Protein 6D2S (pdb70)

Structure (mmCIF, N/CA/C/O backbone):
data_6D2S
#
_entry.id   6D2S
#
_cell.length_a   74.999
_cell.length_b   81.724
_cell.length_c   95.365
_cell.angle_alpha   90.000
_cell.angle_beta   90.000
_cell.angle_gamma   90.000
#
_symmetry.space_group_name_H-M   'I 2 2 2'
#
loop_
_entity.id
_entity.type
_entity.pdbx_description
1 polymer 'HTH-type transcriptional regulator PrpR'
2 non-polymer 'CALCIUM ION'
3 non-polymer 'CHLORIDE ION'
4 non-polymer 'SODIUM ION'
5 non-polymer 1,2-ETHANEDIOL
6 water water
#
loop_
_atom_site.group_PDB
_atom_site.id
_atom_site.type_symbol
_atom_site.label_atom_id
_atom_site.label_alt_id
_atom_site.label_comp_id
_atom_site.label_asym_id
_atom_site.label_entity_id
_atom_site.label_seq_id
_atom_site.pdbx_PDB_ins_code
_atom_site.Cartn_x
_atom_site.Cartn_y
_atom_site.Cartn_z
_atom_site.occupancy
_atom_site.B_iso_or_equiv
_atom_site.auth_seq_id
_atom_site.auth_comp_id
_atom_site.auth_asym_id
_atom_site.auth_atom_id
_atom_site.pdbx_PDB_model_num
ATOM 1 N N . ASN A 1 2 ? -27.416 -3.717 0.634 1.00 44.32 153 ASN A N 1
ATOM 2 C CA . ASN A 1 2 ? -26.596 -4.548 -0.239 1.00 40.16 153 ASN A CA 1
ATOM 3 C C . ASN A 1 2 ? -27.392 -5.034 -1.452 1.00 33.48 153 ASN A C 1
ATOM 4 O O . ASN A 1 2 ? -28.244 -5.920 -1.333 1.00 30.17 153 ASN A O 1
ATOM 9 N N . ALA A 1 3 ? -27.090 -4.460 -2.622 1.00 27.78 154 ALA A N 1
ATOM 10 C CA . ALA A 1 3 ? -27.815 -4.814 -3.839 1.00 27.83 154 ALA A CA 1
ATOM 11 C C . ALA A 1 3 ? -27.647 -6.286 -4.192 1.00 29.86 154 ALA A C 1
ATOM 12 O O . ALA A 1 3 ? -28.578 -6.923 -4.697 1.00 23.75 154 ALA A O 1
ATOM 14 N N . PHE A 1 4 ? -26.456 -6.842 -3.974 1.00 28.76 155 PHE A N 1
ATOM 15 C CA . PHE A 1 4 ? -26.260 -8.231 -4.364 1.00 29.32 155 PHE A CA 1
ATOM 16 C C . PHE A 1 4 ? -27.062 -9.167 -3.473 1.00 26.16 155 PHE A C 1
ATOM 17 O O . PHE A 1 4 ? -27.559 -10.198 -3.947 1.00 24.37 155 PHE A O 1
ATOM 25 N N . GLU A 1 5 ? -27.221 -8.807 -2.201 1.00 22.04 156 GLU A N 1
ATOM 26 C CA . GLU A 1 5 ? -28.066 -9.583 -1.300 1.00 31.42 156 GLU A CA 1
ATOM 27 C C . GLU A 1 5 ? -29.537 -9.514 -1.709 1.00 29.52 156 GLU A C 1
ATOM 28 O O . GLU A 1 5 ? -30.249 -10.524 -1.646 1.00 24.18 156 GLU A O 1
ATOM 34 N N . GLU A 1 6 ? -30.021 -8.331 -2.112 1.00 25.55 157 GLU A N 1
ATOM 35 C CA . GLU A 1 6 ? -31.392 -8.239 -2.610 1.00 22.36 157 GLU A CA 1
ATOM 36 C C . GLU A 1 6 ? -31.590 -9.134 -3.823 1.00 21.84 157 GLU A C 1
ATOM 37 O O . GLU A 1 6 ? -32.632 -9.790 -3.961 1.00 19.55 157 GLU A O 1
ATOM 43 N N . VAL A 1 7 ? -30.604 -9.171 -4.726 1.00 15.78 158 VAL A N 1
ATOM 44 C CA . VAL A 1 7 ? -30.779 -9.975 -5.918 1.00 14.88 158 VAL A CA 1
ATOM 45 C C . VAL A 1 7 ? -30.657 -11.457 -5.586 1.00 16.65 158 VAL A C 1
ATOM 46 O O . VAL A 1 7 ? -31.305 -12.297 -6.223 1.00 15.11 158 VAL A O 1
ATOM 50 N N . ARG A 1 8 ? -29.836 -11.805 -4.596 1.00 16.37 159 ARG A N 1
ATOM 51 C CA . ARG A 1 8 ? -29.784 -13.202 -4.169 1.00 22.75 159 ARG A CA 1
ATOM 52 C C . ARG A 1 8 ? -31.151 -13.675 -3.687 1.00 18.78 159 ARG A C 1
ATOM 53 O O . ARG A 1 8 ? -31.591 -14.774 -4.041 1.00 17.72 159 ARG A O 1
ATOM 61 N N . ASP A 1 9 ? -31.840 -12.852 -2.887 1.00 16.09 160 ASP A N 1
ATOM 62 C CA . ASP A 1 9 ? -33.190 -13.215 -2.461 1.00 20.24 160 ASP A CA 1
ATOM 63 C C . ASP A 1 9 ? -34.138 -13.305 -3.652 1.00 18.48 160 ASP A C 1
ATOM 64 O O . ASP A 1 9 ? -35.009 -14.186 -3.696 1.00 15.87 160 ASP A O 1
ATOM 69 N N . PHE A 1 10 ? -33.991 -12.400 -4.623 1.00 14.90 161 PHE A N 1
ATOM 70 C CA . PHE A 1 10 ? -34.834 -12.431 -5.816 1.00 14.88 161 PHE A CA 1
ATOM 71 C C . PHE A 1 10 ? -34.760 -13.797 -6.500 1.00 16.38 161 PHE A C 1
ATOM 72 O O . PHE A 1 10 ? -35.786 -14.401 -6.847 1.00 13.35 161 PHE A O 1
ATOM 80 N N . PHE A 1 11 ? -33.548 -14.307 -6.700 1.00 15.04 162 PHE A N 1
ATOM 81 C CA . PHE A 1 11 ? -33.438 -15.616 -7.331 1.00 16.88 162 PHE A CA 1
ATOM 82 C C . PHE A 1 11 ? -33.867 -16.731 -6.377 1.00 13.31 162 PHE A C 1
ATOM 83 O O . PHE A 1 11 ? -34.515 -17.693 -6.809 1.00 15.98 162 PHE A O 1
ATOM 91 N N . TYR A 1 12 ? -33.556 -16.603 -5.083 1.00 15.83 163 TYR A N 1
ATOM 92 C CA . TYR A 1 12 ? -33.957 -17.622 -4.110 1.00 17.42 163 TYR A CA 1
ATOM 93 C C . TYR A 1 12 ? -35.469 -17.822 -4.110 1.00 19.65 163 TYR A C 1
ATOM 94 O O . TYR A 1 12 ? -35.968 -18.961 -4.104 1.00 15.60 163 TYR A O 1
ATOM 103 N N . ASP A 1 13 ? -36.212 -16.717 -4.073 1.00 14.96 164 ASP A N 1
ATOM 104 C CA . ASP A 1 13 ? -37.670 -16.768 -4.046 1.00 16.47 164 ASP A CA 1
ATOM 105 C C . ASP A 1 13 ? -38.243 -17.416 -5.286 1.00 16.47 164 ASP A C 1
ATOM 106 O O . ASP A 1 13 ? -39.399 -17.855 -5.267 1.00 19.13 164 ASP A O 1
ATOM 111 N N . ARG A 1 14 ? -37.472 -17.464 -6.370 1.00 13.66 165 ARG A N 1
ATOM 112 C CA . ARG A 1 14 ? -37.929 -18.059 -7.613 1.00 12.53 165 ARG A CA 1
ATOM 113 C C . ARG A 1 14 ? -37.300 -19.430 -7.855 1.00 16.02 165 ARG A C 1
ATOM 114 O O . ARG A 1 14 ? -37.343 -19.930 -8.983 1.00 16.89 165 ARG A O 1
ATOM 122 N N . ASN A 1 15 ? -36.729 -20.047 -6.808 1.00 13.25 166 ASN A N 1
ATOM 123 C CA . ASN A 1 15 ? -36.090 -21.372 -6.904 1.00 13.22 166 ASN A CA 1
ATOM 124 C C . ASN A 1 15 ? -34.935 -21.385 -7.904 1.00 13.67 166 ASN A C 1
ATOM 125 O O . ASN A 1 15 ? -34.638 -22.420 -8.511 1.00 12.80 166 ASN A O 1
ATOM 130 N N A ASN A 1 16 ? -34.287 -20.234 -8.090 0.43 12.71 167 ASN A N 1
ATOM 131 N N B ASN A 1 16 ? -34.285 -20.235 -8.094 0.57 12.67 167 ASN A N 1
ATOM 132 C CA A ASN A 1 16 ? -33.161 -20.089 -9.017 0.43 12.77 167 ASN A CA 1
ATOM 133 C CA B ASN A 1 16 ? -33.150 -20.115 -9.011 0.57 12.71 167 ASN A CA 1
ATOM 134 C C A ASN A 1 16 ? -33.522 -20.520 -10.434 0.43 13.27 167 ASN A C 1
ATOM 135 C C B ASN A 1 16 ? -33.519 -20.529 -10.434 0.57 13.60 167 ASN A C 1
ATOM 136 O O A ASN A 1 16 ? -32.669 -20.998 -11.190 0.43 11.90 167 ASN A O 1
ATOM 137 O O B ASN A 1 16 ? -32.671 -21.010 -11.194 0.57 11.81 167 ASN A O 1
ATOM 146 N N . TYR A 1 17 ? -34.784 -20.348 -10.805 1.00 11.91 168 TYR A N 1
ATOM 147 C CA . TYR A 1 17 ? -35.278 -20.746 -12.119 1.00 11.72 168 TYR A CA 1
ATOM 148 C C . TYR A 1 17 ? -36.279 -19.692 -12.575 1.00 12.35 168 TYR A C 1
ATOM 149 O O . TYR A 1 17 ? -37.250 -19.418 -11.868 1.00 15.38 168 TYR A O 1
ATOM 158 N N . ILE A 1 18 ? -36.036 -19.089 -13.738 1.00 13.84 169 ILE A N 1
ATOM 159 C CA . ILE A 1 18 ? -36.839 -17.976 -14.247 1.00 11.02 169 ILE A CA 1
ATOM 160 C C . ILE A 1 18 ? -37.580 -18.485 -15.477 1.00 11.08 169 ILE A C 1
ATOM 161 O O . ILE A 1 18 ? -37.041 -18.468 -16.588 1.00 10.27 169 ILE A O 1
ATOM 166 N N . HIS A 1 19 ? -38.832 -18.919 -15.292 1.00 12.54 170 HIS A N 1
ATOM 167 C CA . HIS A 1 19 ? -39.498 -19.729 -16.311 1.00 14.96 170 HIS A CA 1
ATOM 168 C C . HIS A 1 19 ? -39.633 -18.994 -17.639 1.00 14.76 170 HIS A C 1
ATOM 169 O O . HIS A 1 19 ? -39.331 -19.550 -18.703 1.00 14.63 170 HIS A O 1
ATOM 176 N N . ASP A 1 20 ? -40.117 -17.750 -17.613 1.00 15.43 171 ASP A N 1
ATOM 177 C CA . ASP A 1 20 ? -40.392 -17.077 -18.880 1.00 15.95 171 ASP A CA 1
ATOM 178 C C . ASP A 1 20 ? -39.121 -16.845 -19.685 1.00 14.84 171 ASP A C 1
ATOM 179 O O . ASP A 1 20 ? -39.145 -16.919 -20.919 1.00 15.92 171 ASP A O 1
ATOM 184 N N . LEU A 1 21 ? -38.006 -16.525 -19.012 1.00 12.96 172 LEU A N 1
ATOM 185 C CA . LEU A 1 21 ? -36.746 -16.326 -19.721 1.00 15.04 172 LEU A CA 1
ATOM 186 C C . LEU A 1 21 ? -36.147 -17.645 -20.166 1.00 14.70 172 LEU A C 1
ATOM 187 O O . LEU A 1 21 ? -35.568 -17.736 -21.253 1.00 14.60 172 LEU A O 1
ATOM 192 N N . ASP A 1 22 ? -36.231 -18.664 -19.305 1.00 11.76 173 ASP A N 1
ATOM 193 C CA . ASP A 1 22 ? -35.722 -19.980 -19.660 1.00 10.68 173 ASP A CA 1
ATOM 194 C C . ASP A 1 22 ? -36.446 -20.510 -20.895 1.00 13.69 173 ASP A C 1
ATOM 195 O O . ASP A 1 22 ? -35.816 -21.006 -21.837 1.00 12.50 173 ASP A O 1
ATOM 200 N N . MET A 1 23 ? -37.778 -20.403 -20.907 1.00 11.31 174 MET A N 1
ATOM 201 C CA . MET A 1 23 ? -38.561 -20.856 -22.057 1.00 13.81 174 MET A CA 1
ATOM 202 C C . MET A 1 23 ? -38.309 -19.997 -23.289 1.00 16.13 174 MET A C 1
ATOM 203 O O . MET A 1 23 ? -38.284 -20.512 -24.414 1.00 16.49 174 MET A O 1
ATOM 208 N N . ALA A 1 24 ? -38.149 -18.679 -23.111 1.00 15.76 175 ALA A N 1
ATOM 209 C CA . ALA A 1 24 ? -37.882 -17.830 -24.270 1.00 15.72 175 ALA A CA 1
ATOM 210 C C . ALA A 1 24 ? -36.562 -18.211 -24.934 1.00 13.62 175 ALA A C 1
ATOM 211 O O . ALA A 1 24 ? -36.473 -18.275 -26.164 1.00 15.98 175 ALA A O 1
ATOM 213 N N . ALA A 1 25 ? -35.530 -18.475 -24.131 1.00 13.73 176 ALA A N 1
ATOM 214 C CA . ALA A 1 25 ? -34.241 -18.893 -24.678 1.00 14.78 176 ALA A CA 1
ATOM 215 C C . ALA A 1 25 ? -34.370 -20.211 -25.429 1.00 14.99 176 ALA A C 1
ATOM 216 O O . ALA A 1 25 ? -33.876 -20.356 -26.555 1.00 15.86 176 ALA A O 1
ATOM 218 N N . GLU A 1 26 ? -35.036 -21.190 -24.812 1.00 13.79 177 GLU A N 1
ATOM 219 C CA . GLU A 1 26 ? -35.152 -22.504 -25.432 1.00 14.46 177 GLU A CA 1
ATOM 220 C C . GLU A 1 26 ? -35.969 -22.429 -26.716 1.00 17.90 177 GLU A C 1
ATOM 221 O O . GLU A 1 26 ? -35.627 -23.063 -27.723 1.00 17.54 177 GLU A O 1
ATOM 227 N N . ARG A 1 27 ? -37.052 -21.652 -26.704 1.00 17.64 178 ARG A N 1
ATOM 228 C CA . ARG A 1 27 ? -37.857 -21.525 -27.916 1.00 22.04 178 ARG A CA 1
ATOM 229 C C . ARG A 1 27 ? -37.092 -20.791 -29.011 1.00 21.23 178 ARG A C 1
ATOM 230 O O . ARG A 1 27 ? -37.169 -21.167 -30.189 1.00 23.21 178 ARG A O 1
ATOM 238 N N . MET A 1 28 ? -36.331 -19.756 -28.649 1.00 16.70 179 MET A N 1
ATOM 239 C CA . MET A 1 28 ? -35.567 -19.050 -29.671 1.00 19.09 179 MET A CA 1
ATOM 240 C C . MET A 1 28 ? -34.475 -19.940 -30.252 1.00 18.96 179 MET A C 1
ATOM 241 O O . MET A 1 28 ? -34.249 -19.940 -31.469 1.00 20.42 179 MET A O 1
ATOM 246 N N . PHE A 1 29 ? -33.788 -20.699 -29.393 1.00 16.84 180 PHE A N 1
ATOM 247 C CA . PHE A 1 29 ? -32.799 -21.671 -29.852 1.00 18.62 180 PHE A CA 1
ATOM 248 C C . PHE A 1 29 ? -33.418 -22.648 -30.848 1.00 21.43 180 PHE A C 1
ATOM 249 O O . PHE A 1 29 ? -32.874 -22.877 -31.935 1.00 21.75 180 PHE A O 1
ATOM 257 N N . THR A 1 30 ? -34.583 -23.207 -30.500 1.00 19.27 181 THR A N 1
ATOM 258 C CA . THR A 1 30 ? -35.210 -24.241 -31.319 1.00 22.02 181 THR A CA 1
ATOM 259 C C . THR A 1 30 ? -35.809 -23.659 -32.596 1.00 27.25 181 THR A C 1
ATOM 260 O O . THR A 1 30 ? -35.612 -24.205 -33.690 1.00 29.54 181 THR A O 1
ATOM 264 N N . GLU A 1 31 ? -36.547 -22.550 -32.479 1.00 24.94 182 GLU A N 1
ATOM 265 C CA . GLU A 1 31 ? -37.213 -21.974 -33.644 1.00 29.69 182 GLU A CA 1
ATOM 266 C C . GLU A 1 31 ? -36.228 -21.398 -34.652 1.00 32.63 182 GLU A C 1
ATOM 267 O O . GLU A 1 31 ? -36.555 -21.310 -35.842 1.00 31.01 182 GLU A O 1
ATOM 273 N N . SER A 1 32 ? -35.036 -21.008 -34.217 1.00 26.93 183 SER A N 1
ATOM 274 C CA . SER A 1 32 ? -34.040 -20.497 -35.146 1.00 28.07 183 SER A CA 1
ATOM 275 C C . SER A 1 32 ? -33.154 -21.600 -35.709 1.00 31.17 183 SER A C 1
ATOM 276 O O . SER A 1 32 ? -32.235 -21.306 -36.477 1.00 36.61 183 SER A O 1
ATOM 279 N N . GLY A 1 33 ? -33.417 -22.856 -35.361 1.00 32.38 184 GLY A N 1
ATOM 280 C CA . GLY A 1 33 ? -32.659 -23.960 -35.924 1.00 32.41 184 GLY A CA 1
ATOM 281 C C . GLY A 1 33 ? -31.241 -24.080 -35.412 1.00 33.89 184 GLY A C 1
ATOM 282 O O . GLY A 1 33 ? -30.387 -24.641 -36.106 1.00 30.83 184 GLY A O 1
ATOM 283 N N . MET A 1 34 ? -30.971 -23.577 -34.208 1.00 27.86 185 MET A N 1
ATOM 284 C CA . MET A 1 34 ? -29.647 -23.698 -33.613 1.00 27.16 185 MET A CA 1
ATOM 285 C C . MET A 1 34 ? -29.305 -25.160 -33.354 1.00 23.94 185 MET A C 1
ATOM 286 O O . MET A 1 34 ? -30.180 -26.009 -33.164 1.00 23.16 185 MET A O 1
ATOM 291 N N . ARG A 1 35 ? -28.009 -25.442 -33.322 1.00 23.18 186 ARG A N 1
ATOM 292 C CA . ARG A 1 35 ? -27.507 -26.742 -32.912 1.00 30.93 186 ARG A CA 1
ATOM 293 C C . ARG A 1 35 ? -26.295 -26.526 -32.022 1.00 28.09 186 ARG A C 1
ATOM 294 O O . ARG A 1 35 ? -25.501 -25.608 -32.251 1.00 20.99 186 ARG A O 1
ATOM 302 N N . THR A 1 36 ? -26.173 -27.360 -30.991 1.00 23.27 187 THR A N 1
ATOM 303 C CA . THR A 1 36 ? -25.029 -27.268 -30.098 1.00 24.77 187 THR A CA 1
ATOM 304 C C . THR A 1 36 ? -23.727 -27.379 -30.885 1.00 25.72 187 THR A C 1
ATOM 305 O O . THR A 1 36 ? -23.620 -28.150 -31.842 1.00 29.52 187 THR A O 1
ATOM 309 N N . GLY A 1 37 ? -22.744 -26.563 -30.507 1.00 25.54 188 GLY A N 1
ATOM 310 C CA . GLY A 1 37 ? -21.488 -26.540 -31.235 1.00 26.86 188 GLY A CA 1
ATOM 311 C C . GLY A 1 37 ? -21.372 -25.374 -32.196 1.00 28.75 188 GLY A C 1
ATOM 312 O O . GLY A 1 37 ? -22.151 -25.261 -33.148 1.00 27.60 188 GLY A O 1
ATOM 313 N N . GLY A 1 38 ? -20.397 -24.501 -31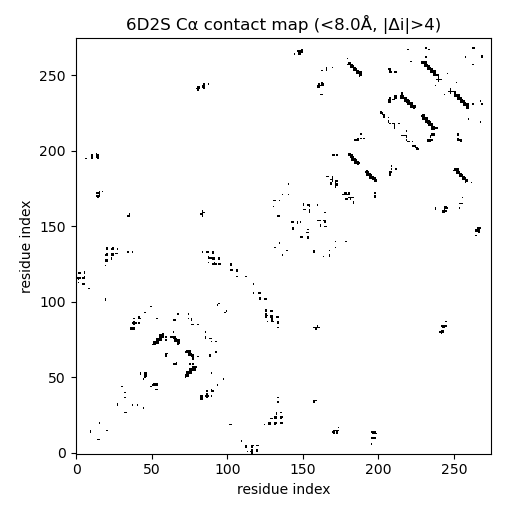.964 1.00 27.81 189 GLY A N 1
ATOM 314 C CA . GLY A 1 38 ? -20.257 -23.332 -32.811 1.00 25.58 189 GLY A CA 1
ATOM 315 C C . GLY A 1 38 ? -21.402 -22.351 -32.674 1.00 23.38 189 GLY A C 1
ATOM 316 O O . GLY A 1 38 ? -21.782 -21.706 -33.659 1.00 22.10 189 GLY A O 1
ATOM 317 N N . LEU A 1 39 ? -21.964 -22.217 -31.468 1.00 17.14 190 LEU A N 1
ATOM 318 C CA . LEU A 1 39 ? -23.085 -21.308 -31.279 1.00 19.38 190 LEU A CA 1
ATOM 319 C C . LEU A 1 39 ? -22.685 -19.853 -31.439 1.00 17.42 190 LEU A C 1
ATOM 320 O O . LEU A 1 39 ? -23.561 -19.014 -31.672 1.00 17.80 190 LEU A O 1
ATOM 325 N N . ASP A 1 40 ? -21.393 -19.531 -31.306 1.00 16.82 191 ASP A N 1
ATOM 326 C CA . ASP A 1 40 ? -20.981 -18.142 -31.473 1.00 19.80 191 ASP A CA 1
ATOM 327 C C . ASP A 1 40 ? -21.275 -17.647 -32.886 1.00 21.90 191 ASP A C 1
ATOM 328 O O . ASP A 1 40 ? -21.798 -16.538 -33.063 1.00 20.93 191 ASP A O 1
ATOM 333 N N . ILE A 1 41 ? -20.988 -18.471 -33.902 1.00 16.57 192 ILE A N 1
ATOM 334 C CA . ILE A 1 41 ? -21.281 -18.084 -35.279 1.00 18.59 192 ILE A CA 1
ATOM 335 C C . ILE A 1 41 ? -22.785 -18.048 -35.518 1.00 20.09 192 ILE A C 1
ATOM 336 O O . ILE A 1 41 ? -23.298 -17.167 -36.218 1.00 21.23 192 ILE A O 1
ATOM 341 N N . GLN A 1 42 ? -23.509 -19.036 -34.985 1.00 18.17 193 GLN A N 1
ATOM 342 C CA . GLN A 1 42 ? -24.952 -19.097 -35.189 1.00 16.14 193 GLN A CA 1
ATOM 343 C C . GLN A 1 42 ? -25.657 -17.917 -34.533 1.00 19.19 193 GLN A C 1
ATOM 344 O O . GLN A 1 42 ? -26.599 -17.349 -35.103 1.00 17.11 193 GLN A O 1
ATOM 350 N N . LEU A 1 43 ? -25.232 -17.554 -33.320 1.00 15.92 194 LEU A N 1
ATOM 351 C CA . LEU A 1 43 ? -25.806 -16.391 -32.652 1.00 18.51 194 LEU A CA 1
ATOM 352 C C . LEU A 1 43 ? -25.503 -15.108 -33.412 1.00 14.62 194 LEU A C 1
ATOM 353 O O . LEU A 1 43 ? -26.340 -14.201 -33.463 1.00 16.76 194 LEU A O 1
ATOM 358 N N . ALA A 1 44 ? -24.303 -14.994 -33.980 1.00 15.08 195 ALA A N 1
ATOM 359 C CA . ALA A 1 44 ? -23.993 -13.803 -34.773 1.00 15.49 195 ALA A CA 1
ATOM 360 C C . ALA A 1 44 ? -24.951 -13.668 -35.953 1.00 21.74 195 ALA A C 1
ATOM 361 O O . ALA A 1 44 ? -25.380 -12.559 -36.297 1.00 21.22 195 ALA A O 1
ATOM 363 N N . GLU A 1 45 ? -25.287 -14.792 -36.590 1.00 18.66 196 GLU A N 1
ATOM 364 C CA . GLU A 1 45 ? -26.261 -14.780 -37.677 1.00 21.47 196 GLU A CA 1
ATOM 365 C C . GLU A 1 45 ? -27.640 -14.367 -37.177 1.00 20.63 196 GLU A C 1
ATOM 366 O O . GLU A 1 45 ? -28.314 -13.542 -37.805 1.00 20.38 196 GLU A O 1
ATOM 372 N N . LEU A 1 46 ? -28.087 -14.947 -36.055 1.00 18.95 197 LEU A N 1
ATOM 373 C CA . LEU A 1 46 ? -29.376 -14.559 -35.485 1.00 20.39 197 LEU A CA 1
ATOM 374 C C . LEU A 1 46 ? -29.408 -13.066 -35.165 1.00 18.26 197 LEU A C 1
ATOM 375 O O . LEU A 1 46 ? -30.386 -12.371 -35.475 1.00 18.34 197 LEU A O 1
ATOM 380 N N . MET A 1 47 ? -28.340 -12.550 -34.551 1.00 16.42 198 MET A N 1
ATOM 381 C CA . MET A 1 47 ? -28.323 -11.133 -34.186 1.00 17.12 198 MET A CA 1
ATOM 382 C C . MET A 1 47 ? -28.462 -10.244 -35.412 1.00 16.27 198 MET A C 1
ATOM 383 O O . MET A 1 47 ? -29.183 -9.238 -35.382 1.00 18.46 198 MET A O 1
ATOM 388 N N . ARG A 1 48 ? -27.775 -10.599 -36.502 1.00 17.03 199 ARG A N 1
ATOM 389 C CA . ARG A 1 48 ? -27.889 -9.852 -37.752 1.00 18.30 199 ARG A CA 1
ATOM 390 C C . ARG A 1 48 ? -29.293 -9.966 -38.338 1.00 21.85 199 ARG A C 1
ATOM 391 O O . ARG A 1 48 ? -29.908 -8.962 -38.721 1.00 21.55 199 ARG A O 1
ATOM 399 N N . ASP A 1 49 ? -29.811 -11.193 -38.420 1.00 21.77 200 ASP A N 1
ATOM 400 C CA . ASP A 1 49 ? -31.078 -11.444 -39.104 1.00 27.31 200 ASP A CA 1
ATOM 401 C C . ASP A 1 49 ? -32.252 -10.819 -38.363 1.00 29.23 200 ASP A C 1
ATOM 402 O O . ASP A 1 49 ? -33.153 -10.245 -38.985 1.00 29.86 200 ASP A O 1
ATOM 407 N N . ARG A 1 50 ? -32.267 -10.935 -37.039 1.00 23.21 201 ARG A N 1
ATOM 408 C CA . ARG A 1 50 ? -33.422 -10.552 -36.241 1.00 26.88 201 ARG A CA 1
ATOM 409 C C . ARG A 1 50 ? -33.366 -9.109 -35.760 1.00 32.64 201 ARG A C 1
ATOM 410 O O . ARG A 1 50 ? -34.413 -8.460 -35.664 1.00 29.86 201 ARG A O 1
ATOM 418 N N . PHE A 1 51 ? -32.171 -8.581 -35.460 1.00 26.83 202 PHE A N 1
ATOM 419 C CA . PHE A 1 51 ? -32.041 -7.233 -34.916 1.00 23.56 202 PHE A CA 1
ATOM 420 C C . PHE A 1 51 ? -31.189 -6.300 -35.749 1.00 29.48 202 PHE A C 1
ATOM 421 O O . PHE A 1 51 ? -31.136 -5.103 -35.442 1.00 35.79 202 PHE A O 1
ATOM 429 N N . GLY A 1 52 ? -30.555 -6.786 -36.807 1.00 24.73 203 GLY A N 1
ATOM 430 C CA . GLY A 1 52 ? -29.651 -5.925 -37.527 1.00 23.78 203 GLY A CA 1
ATOM 431 C C . GLY A 1 52 ? -28.412 -5.568 -36.743 1.00 24.67 203 GLY A C 1
ATOM 432 O O . GLY A 1 52 ? -27.743 -4.592 -37.079 1.00 26.55 203 GLY A O 1
ATOM 433 N N . ILE A 1 53 ? -28.078 -6.342 -35.715 1.00 19.08 204 ILE A N 1
ATOM 434 C CA . ILE A 1 53 ? -26.867 -6.107 -34.941 1.00 18.85 204 ILE A CA 1
ATOM 435 C C . ILE A 1 53 ? -25.744 -6.931 -35.544 1.00 18.78 204 ILE A C 1
ATOM 436 O O . ILE A 1 53 ? -25.901 -8.133 -35.773 1.00 17.35 204 ILE A O 1
ATOM 441 N N . SER A 1 54 ? -24.620 -6.277 -35.832 1.00 16.00 205 SER A N 1
ATOM 442 C CA . SER A 1 54 ? -23.438 -6.942 -36.365 1.00 16.34 205 SER A CA 1
ATOM 443 C C . SER A 1 54 ? -22.504 -7.298 -35.212 1.00 17.28 205 SER A C 1
ATOM 444 O O . SER A 1 54 ? -22.075 -6.413 -34.462 1.00 19.09 205 SER A O 1
ATOM 447 N N . VAL A 1 55 ? -22.180 -8.573 -35.087 1.00 14.24 206 VAL A N 1
ATOM 448 C CA . VAL A 1 55 ? -21.234 -9.040 -34.076 1.00 14.83 206 VAL A CA 1
ATOM 449 C C . VAL A 1 55 ? -19.859 -9.101 -34.719 1.00 18.46 206 VAL A C 1
ATOM 450 O O . VAL A 1 55 ? -19.701 -9.647 -35.822 1.00 16.09 206 VAL A O 1
ATOM 454 N N . VAL A 1 56 ? -18.865 -8.516 -34.055 1.00 16.04 207 VAL A N 1
ATOM 455 C CA A VAL A 1 56 ? -17.490 -8.527 -34.539 0.49 17.85 207 VAL A CA 1
ATOM 456 C CA B VAL A 1 56 ? -17.492 -8.525 -34.537 0.51 17.83 207 VAL A CA 1
ATOM 457 C C . VAL A 1 56 ? -16.578 -8.931 -33.389 1.00 18.99 207 VAL A C 1
ATOM 458 O O . VAL A 1 56 ? -16.754 -8.485 -32.251 1.00 18.08 207 VAL A O 1
ATOM 465 N N . ILE A 1 57 ? -15.616 -9.790 -33.682 1.00 18.10 208 ILE A N 1
ATOM 466 C CA . ILE A 1 57 ? -14.631 -10.203 -32.694 1.00 17.01 208 ILE A CA 1
ATOM 467 C C . ILE A 1 57 ? -13.511 -9.172 -32.709 1.00 17.86 208 ILE A C 1
ATOM 468 O O . ILE A 1 57 ? -13.015 -8.808 -33.780 1.00 21.76 208 ILE A O 1
ATOM 473 N N . ASP A 1 58 ? -13.100 -8.692 -31.536 1.00 15.65 209 ASP A N 1
ATOM 474 C CA . ASP A 1 58 ? -12.174 -7.560 -31.529 1.00 16.24 209 ASP A CA 1
ATOM 475 C C . ASP A 1 58 ? -11.199 -7.649 -30.362 1.00 15.80 209 ASP A C 1
ATOM 476 O O . ASP A 1 58 ? -11.475 -8.280 -29.339 1.00 18.53 209 ASP A O 1
ATOM 481 N N A ASP A 1 59 ? -10.048 -7.020 -30.538 0.54 16.71 210 ASP A N 1
ATOM 482 N N B ASP A 1 59 ? -10.065 -6.937 -30.504 0.46 16.72 210 ASP A N 1
ATOM 483 C CA A ASP A 1 59 ? -9.126 -6.811 -29.441 0.54 22.59 210 ASP A CA 1
ATOM 484 C CA B ASP A 1 59 ? -8.919 -7.086 -29.613 0.46 21.37 210 ASP A CA 1
ATOM 485 C C A ASP A 1 59 ? -9.233 -5.357 -28.989 0.54 21.10 210 ASP A C 1
ATOM 486 C C B ASP A 1 59 ? -8.562 -5.855 -28.780 0.46 24.81 210 ASP A C 1
ATOM 487 O O A ASP A 1 59 ? -10.015 -4.576 -29.537 0.54 21.93 210 ASP A O 1
ATOM 488 O O B ASP A 1 59 ? -7.689 -5.963 -27.909 0.46 26.74 210 ASP A O 1
ATOM 497 N N A ASN A 1 60 ? -8.447 -5.025 -27.962 0.54 23.06 211 ASN A N 1
ATOM 498 N N B ASN A 1 60 ? -9.182 -4.700 -29.015 0.46 22.77 211 ASN A N 1
ATOM 499 C CA A ASN A 1 60 ? -8.391 -3.693 -27.345 0.54 25.76 211 ASN A CA 1
ATOM 500 C CA B ASN A 1 60 ? -8.804 -3.493 -28.281 0.46 24.30 211 ASN A CA 1
ATOM 501 C C A ASN A 1 60 ? -9.775 -3.140 -27.003 0.54 26.03 211 ASN A C 1
ATOM 502 C C B ASN A 1 60 ? -9.984 -2.962 -27.474 0.46 26.28 211 ASN A C 1
ATOM 503 O O A ASN A 1 60 ? -10.041 -1.944 -27.136 0.54 29.13 211 ASN A O 1
ATOM 504 O O B ASN A 1 60 ? -10.274 -1.760 -27.497 0.46 31.03 211 ASN A O 1
ATOM 513 N N A LEU A 1 61 ? -10.651 -4.006 -26.514 0.54 24.83 212 LEU A N 1
ATOM 514 N N B LEU A 1 61 ? -10.661 -3.846 -26.752 0.46 24.64 212 LEU A N 1
ATOM 515 C CA A LEU A 1 61 ? -11.883 -3.520 -25.907 0.54 29.65 212 LEU A CA 1
ATOM 516 C CA B LEU A 1 61 ? -11.831 -3.439 -25.989 0.46 29.82 212 LEU A CA 1
ATOM 517 C C A LEU A 1 61 ? -11.558 -2.687 -24.669 0.54 34.57 212 LEU A C 1
ATOM 518 C C B LEU A 1 61 ? -11.426 -2.571 -24.800 0.46 34.48 212 LEU A C 1
ATOM 519 O O A LEU A 1 61 ? -10.732 -3.097 -23.846 0.54 33.64 212 LEU A O 1
ATOM 520 O O B LEU A 1 61 ? -10.416 -2.841 -24.143 0.46 34.17 212 LEU A O 1
ATOM 529 N N . PRO A 1 62 ? -12.196 -1.529 -24.497 1.00 39.11 213 PRO A N 1
ATOM 530 C CA . PRO A 1 62 ? -11.892 -0.697 -23.326 1.00 43.65 213 PRO A CA 1
ATOM 531 C C . PRO A 1 62 ? -11.978 -1.508 -22.041 1.00 40.20 213 PRO A C 1
ATOM 532 O O . PRO A 1 62 ? -12.913 -2.283 -21.836 1.00 37.11 213 PRO A O 1
ATOM 536 N N . ASP A 1 63 ? -10.965 -1.350 -21.187 1.00 43.61 214 ASP A N 1
ATOM 537 C CA . ASP A 1 63 ? -10.964 -1.937 -19.846 1.00 49.23 214 ASP A CA 1
ATOM 538 C C . ASP A 1 63 ? -10.983 -3.464 -19.883 1.00 50.08 214 ASP A C 1
ATOM 539 O O . ASP A 1 63 ? -11.487 -4.108 -18.958 1.00 48.71 214 ASP A O 1
ATOM 544 N N . THR A 1 64 ? -10.427 -4.056 -20.943 1.00 45.62 215 THR A N 1
ATOM 545 C CA . THR A 1 64 ? -10.388 -5.512 -21.098 1.00 43.81 215 THR A CA 1
ATOM 546 C C . THR A 1 64 ? -11.757 -6.142 -20.831 1.00 45.77 215 THR A C 1
ATOM 547 O O . THR A 1 64 ? -11.862 -7.266 -20.330 1.00 44.19 215 THR A O 1
ATOM 551 N N . ALA A 1 65 ? -12.824 -5.417 -21.160 1.00 43.22 216 ALA A N 1
ATOM 552 C CA . ALA A 1 65 ? -14.159 -5.982 -21.060 1.00 36.63 216 ALA A CA 1
ATOM 553 C C . ALA A 1 65 ? -14.283 -7.198 -21.979 1.00 29.90 216 ALA A C 1
ATOM 554 O O . ALA A 1 65 ? -13.482 -7.398 -22.896 1.00 26.56 216 ALA A O 1
ATOM 556 N N . LYS A 1 66 ? -15.305 -8.026 -21.724 1.00 21.38 217 LYS A N 1
ATOM 557 C CA . LYS A 1 66 ? -15.574 -9.140 -22.631 1.00 18.12 217 LYS A CA 1
ATOM 558 C C . LYS A 1 66 ? -16.442 -8.730 -23.814 1.00 15.73 217 LYS A C 1
ATOM 559 O O . LYS A 1 66 ? -16.497 -9.462 -24.809 1.00 16.49 217 LYS A O 1
ATOM 565 N N . ARG A 1 67 ? -17.121 -7.590 -23.729 1.00 14.39 218 ARG A N 1
ATOM 566 C CA . ARG A 1 67 ? -17.916 -7.101 -24.841 1.00 15.70 218 ARG A CA 1
ATOM 567 C C . ARG A 1 67 ? -18.103 -5.599 -24.694 1.00 17.76 218 ARG A C 1
ATOM 568 O O . ARG A 1 67 ? -17.919 -5.031 -23.612 1.00 19.97 218 ARG A O 1
ATOM 576 N N A ARG A 1 68 ? -18.452 -4.963 -25.810 0.52 17.08 219 ARG A N 1
ATOM 577 N N B ARG A 1 68 ? -18.434 -4.959 -25.812 0.48 17.06 219 ARG A N 1
ATOM 578 C CA A ARG A 1 68 ? -18.836 -3.555 -25.826 0.52 17.26 219 ARG A CA 1
ATOM 579 C CA B ARG A 1 68 ? -18.856 -3.563 -25.807 0.48 17.24 219 ARG A CA 1
ATOM 580 C C A ARG A 1 68 ? -19.884 -3.390 -26.912 0.52 17.97 219 ARG A C 1
ATOM 581 C C B ARG A 1 68 ? -19.890 -3.403 -26.904 0.48 17.91 219 ARG A C 1
ATOM 582 O O A ARG A 1 68 ? -19.613 -3.680 -28.081 0.52 18.12 219 ARG A O 1
ATOM 583 O O B ARG A 1 68 ? -19.614 -3.708 -28.068 0.48 18.12 219 ARG A O 1
ATOM 598 N N . TYR A 1 69 ? -21.077 -2.943 -26.531 1.00 17.94 220 TYR A N 1
ATOM 599 C CA . TYR A 1 69 ? -22.137 -2.707 -27.489 1.00 15.41 220 TYR A CA 1
ATOM 600 C C . TYR A 1 69 ? -22.080 -1.255 -27.952 1.00 20.61 220 TYR A C 1
ATOM 601 O O . TYR A 1 69 ? -21.932 -0.342 -27.135 1.00 24.47 220 TYR A O 1
ATOM 610 N N . HIS A 1 70 ? -22.168 -1.055 -29.267 1.00 19.73 221 HIS A N 1
ATOM 611 C CA . HIS A 1 70 ? -22.176 0.261 -29.901 1.00 21.96 221 HIS A CA 1
ATOM 612 C C . HIS A 1 70 ? -23.593 0.526 -30.404 1.00 22.96 221 HIS A C 1
ATOM 613 O O . HIS A 1 70 ? -23.918 0.226 -31.564 1.00 20.96 221 HIS A O 1
ATOM 620 N N . PRO A 1 71 ? -24.470 1.098 -29.577 1.00 22.39 222 PRO A N 1
ATOM 621 C CA . PRO A 1 71 ? -25.893 1.183 -29.958 1.00 25.96 222 PRO A CA 1
ATOM 622 C C . PRO A 1 71 ? -26.164 2.100 -31.131 1.00 32.74 222 PRO A C 1
ATOM 623 O O . PRO A 1 71 ? -27.188 1.929 -31.806 1.00 32.13 222 PRO A O 1
ATOM 627 N N . ASP A 1 72 ? -25.287 3.064 -31.406 1.00 28.35 223 ASP A N 1
ATOM 628 C CA . ASP A 1 72 ? -25.586 4.042 -32.442 1.00 28.70 223 ASP A CA 1
ATOM 629 C C . ASP A 1 72 ? -25.432 3.474 -33.846 1.00 30.69 223 ASP A C 1
ATOM 630 O O . ASP A 1 72 ? -26.042 3.996 -34.783 1.00 39.18 223 ASP A O 1
ATOM 635 N N . THR A 1 73 ? -24.627 2.428 -34.019 1.00 23.38 224 THR A N 1
ATOM 636 C CA . THR A 1 73 ? -24.513 1.738 -35.299 1.00 22.70 224 THR A CA 1
ATOM 637 C C . THR A 1 73 ? -24.838 0.249 -35.168 1.00 24.50 224 THR A C 1
ATOM 638 O O . THR A 1 73 ? -24.646 -0.508 -36.127 1.00 30.89 224 THR A O 1
ATOM 642 N N . LYS A 1 74 ? -25.314 -0.186 -34.001 1.00 24.35 225 LYS A N 1
ATOM 643 C CA . LYS A 1 74 ? -25.767 -1.562 -33.761 1.00 23.31 225 LYS A CA 1
ATOM 644 C C . LYS A 1 74 ? -24.658 -2.576 -34.053 1.00 25.66 225 LYS A C 1
ATOM 645 O O . LYS A 1 74 ? -24.815 -3.515 -34.836 1.00 23.36 225 LYS A O 1
ATOM 651 N N . VAL A 1 75 ? -23.521 -2.370 -33.399 1.00 20.91 226 VAL A N 1
ATOM 652 C CA . VAL A 1 75 ? -22.385 -3.281 -33.489 1.00 16.34 226 VAL A CA 1
ATOM 653 C C . VAL A 1 75 ? -22.081 -3.797 -32.097 1.00 14.70 226 VAL A C 1
ATOM 654 O O . VAL A 1 75 ? -21.972 -3.010 -31.154 1.00 16.85 226 VAL A O 1
ATOM 658 N N . LEU A 1 76 ? -21.907 -5.116 -31.969 1.00 13.27 227 LEU A N 1
ATOM 659 C CA . LEU A 1 76 ? -21.481 -5.713 -30.709 1.00 14.73 227 LEU A CA 1
ATOM 660 C C . LEU A 1 76 ? -20.068 -6.244 -30.904 1.00 16.04 227 LEU A C 1
ATOM 661 O O . LEU A 1 76 ? -19.857 -7.177 -31.686 1.00 14.44 227 LEU A O 1
ATOM 666 N N . ARG A 1 77 ? -19.107 -5.649 -30.201 1.00 13.10 228 ARG A N 1
ATOM 667 C CA . ARG A 1 77 ? -17.741 -6.157 -30.189 1.00 13.32 228 ARG A CA 1
ATOM 668 C C . ARG A 1 77 ? -17.575 -7.165 -29.059 1.00 18.07 228 ARG A C 1
ATOM 669 O O . ARG A 1 77 ? -18.025 -6.930 -27.933 1.00 17.71 228 ARG A O 1
ATOM 677 N N . VAL A 1 78 ? -16.946 -8.289 -29.368 1.00 13.87 229 VAL A N 1
ATOM 678 C CA . VAL A 1 78 ? -16.782 -9.392 -28.436 1.00 13.51 229 VAL A CA 1
ATOM 679 C C . VAL A 1 78 ? -15.297 -9.707 -28.374 1.00 15.70 229 VAL A C 1
ATOM 680 O O . VAL A 1 78 ? -14.630 -9.764 -29.412 1.00 14.53 229 VAL A O 1
ATOM 684 N N . ALA A 1 79 ? -14.781 -9.885 -27.157 1.00 14.21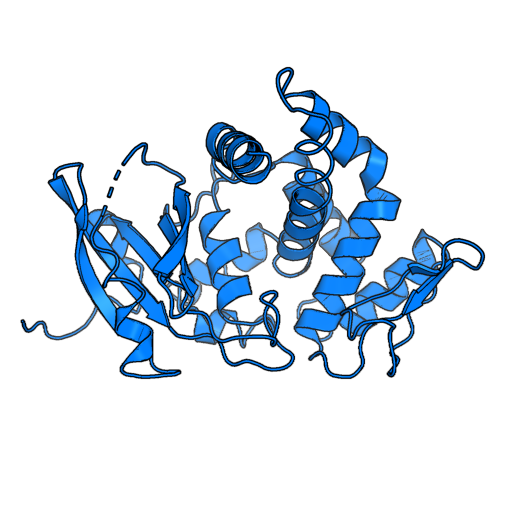 230 ALA A N 1
ATOM 685 C CA . ALA A 1 79 ? -13.341 -10.004 -26.950 1.00 15.10 230 ALA A CA 1
ATOM 686 C C . ALA A 1 79 ? -12.765 -11.223 -27.664 1.00 14.96 230 ALA A C 1
ATOM 687 O O . ALA A 1 79 ? -13.267 -12.339 -27.521 1.00 14.94 230 ALA A O 1
ATOM 689 N N . HIS A 1 80 ? -11.668 -11.002 -28.389 1.00 17.79 231 HIS A N 1
ATOM 690 C CA . HIS A 1 80 ? -11.038 -12.061 -29.179 1.00 14.67 231 HIS A CA 1
ATOM 691 C C . HIS A 1 80 ? -10.418 -13.147 -28.308 1.00 19.82 231 HIS A C 1
ATOM 692 O O . HIS A 1 80 ? -10.270 -14.287 -28.763 1.00 20.35 231 HIS A O 1
ATOM 699 N N . TRP A 1 81 ? -10.027 -12.825 -27.076 1.00 17.26 232 TRP A N 1
ATOM 700 C CA . TRP A 1 81 ? -9.395 -13.840 -26.242 1.00 20.72 232 TRP A CA 1
ATOM 701 C C . TRP A 1 81 ? -10.393 -14.822 -25.637 1.00 22.10 232 TRP A C 1
ATOM 702 O O . TRP A 1 81 ? -9.974 -15.752 -24.938 1.00 17.38 232 TRP A O 1
ATOM 713 N N . LEU A 1 82 ? -11.689 -14.657 -25.896 1.00 15.02 233 LEU A N 1
ATOM 714 C CA . LEU A 1 82 ? -12.680 -15.610 -25.417 1.00 15.64 233 LEU A CA 1
ATOM 715 C C . LEU A 1 82 ? -12.766 -16.826 -26.329 1.00 17.84 233 LEU A C 1
ATOM 716 O O . LEU A 1 82 ? -12.636 -16.711 -27.551 1.00 17.03 233 LEU A O 1
ATOM 721 N N A MET A 1 83 ? -12.978 -17.999 -25.723 0.58 18.20 234 MET A N 1
ATOM 722 N N B MET A 1 83 ? -12.986 -17.995 -25.729 0.42 18.69 234 MET A N 1
ATOM 723 C CA A MET A 1 83 ? -13.260 -19.202 -26.490 0.58 20.79 234 MET A CA 1
ATOM 724 C CA B MET A 1 83 ? -13.250 -19.185 -26.517 0.42 20.64 234 MET A CA 1
ATOM 725 C C A MET A 1 83 ? -14.672 -19.137 -27.064 0.58 17.20 234 MET A C 1
ATOM 726 C C B MET A 1 83 ? -14.672 -19.140 -27.066 0.42 17.55 234 MET A C 1
ATOM 727 O O A MET A 1 83 ? -15.492 -18.321 -26.629 0.58 16.82 234 MET A O 1
ATOM 728 O O B MET A 1 83 ? -15.496 -18.335 -26.619 0.42 16.75 234 MET A O 1
ATOM 737 N N . PRO A 1 84 ? -14.980 -19.984 -28.055 1.00 19.70 235 PRO A N 1
ATOM 738 C CA . PRO A 1 84 ? -16.311 -19.917 -28.688 1.00 20.11 235 PRO A CA 1
ATOM 739 C C . PRO A 1 84 ? -17.472 -19.938 -27.709 1.00 16.49 235 PRO A C 1
ATOM 740 O O . PRO A 1 84 ? -18.463 -19.220 -27.909 1.00 14.90 235 PRO A O 1
ATOM 744 N N . GLY A 1 85 ? -17.375 -20.728 -26.640 1.00 17.11 236 GLY A N 1
ATOM 745 C CA . GLY A 1 85 ? -18.473 -20.779 -25.689 1.00 18.14 236 GLY A CA 1
ATOM 746 C C . GLY A 1 85 ? -18.706 -19.448 -25.003 1.00 14.25 236 GLY A C 1
ATOM 747 O O . GLY A 1 85 ? -19.852 -19.028 -24.811 1.00 15.37 236 GLY A O 1
ATOM 748 N N . GLN A 1 86 ? -17.623 -18.768 -24.611 1.00 13.54 237 GLN A N 1
ATOM 749 C CA . GLN A 1 86 ? -17.780 -17.459 -23.977 1.00 16.45 237 GLN A CA 1
ATOM 750 C C . GLN A 1 86 ? -18.146 -16.378 -24.983 1.00 17.92 237 GLN A C 1
ATOM 751 O O . GLN A 1 86 ? -18.877 -15.445 -24.637 1.00 13.71 237 GLN A O 1
ATOM 757 N N . ARG A 1 87 ? -17.643 -16.463 -26.217 1.00 16.98 238 ARG A N 1
ATOM 758 C CA . ARG A 1 87 ? -18.154 -15.572 -27.257 1.00 16.13 238 ARG A CA 1
ATOM 759 C C . ARG A 1 87 ? -19.669 -15.702 -27.372 1.00 16.04 238 ARG A C 1
ATOM 760 O O . ARG A 1 87 ? -20.396 -14.704 -27.379 1.00 13.34 238 ARG A O 1
ATOM 768 N N . ALA A 1 88 ? -20.163 -16.937 -27.466 1.00 13.00 239 ALA A N 1
ATOM 769 C CA . ALA A 1 88 ? -21.604 -17.150 -27.528 1.00 14.78 239 ALA A CA 1
ATOM 770 C C . ALA A 1 88 ? -22.295 -16.568 -26.302 1.00 15.52 239 ALA A C 1
ATOM 771 O O . ALA A 1 88 ? -23.351 -15.927 -26.416 1.00 13.22 239 ALA A O 1
ATOM 773 N N . PHE A 1 89 ? -21.717 -16.793 -25.119 1.00 11.57 240 PHE A N 1
ATOM 774 C CA . PHE A 1 89 ? -22.325 -16.286 -23.887 1.00 12.03 240 PHE A CA 1
ATOM 775 C C . PHE A 1 89 ? -22.481 -14.768 -23.926 1.00 13.89 240 PHE A C 1
ATOM 776 O O . PHE A 1 89 ? -23.531 -14.228 -23.546 1.00 12.95 240 PHE A O 1
ATOM 784 N N . GLN A 1 90 ? -21.455 -14.066 -24.400 1.00 12.97 241 GLN A N 1
ATOM 785 C CA . GLN A 1 90 ? -21.536 -12.612 -24.502 1.00 12.33 241 GLN A CA 1
ATOM 786 C C . GLN A 1 90 ? -22.617 -12.179 -25.483 1.00 12.18 241 GLN A C 1
ATOM 787 O O . GLN A 1 90 ? -23.352 -11.222 -25.221 1.00 13.10 241 GLN A O 1
ATOM 793 N N . ILE A 1 91 ? -22.690 -12.838 -26.644 1.00 11.53 242 ILE A N 1
ATOM 794 C CA . ILE A 1 91 ? -23.666 -12.451 -27.655 1.00 11.15 242 ILE A CA 1
ATOM 795 C C . ILE A 1 91 ? -25.074 -12.700 -27.150 1.00 11.05 242 ILE A C 1
ATOM 796 O O . ILE A 1 91 ? -25.976 -11.873 -27.341 1.00 12.26 242 ILE A O 1
ATOM 801 N N . ALA A 1 92 ? -25.290 -13.843 -26.493 1.00 9.57 243 ALA A N 1
ATOM 802 C CA . ALA A 1 92 ? -26.621 -14.144 -25.986 1.00 10.79 243 ALA A CA 1
ATOM 803 C C . ALA A 1 92 ? -27.001 -13.220 -24.836 1.00 11.17 243 ALA A C 1
ATOM 804 O O . ALA A 1 92 ? -28.184 -12.894 -24.671 1.00 11.79 243 ALA A O 1
ATOM 806 N N . THR A 1 93 ? -26.019 -12.773 -24.051 1.00 9.31 244 THR A N 1
ATOM 807 C CA . THR A 1 93 ? -26.299 -11.777 -23.021 1.00 14.07 244 THR A CA 1
ATOM 808 C C . THR A 1 93 ? -26.805 -10.487 -23.650 1.00 16.50 244 THR A C 1
ATOM 809 O O . THR A 1 93 ? -27.825 -9.936 -23.222 1.00 14.14 244 THR A O 1
ATOM 813 N N . GLN A 1 94 ? -26.134 -10.019 -24.714 1.00 12.80 245 GLN A N 1
ATOM 814 C CA . GLN A 1 94 ? -26.599 -8.817 -25.405 1.00 13.94 245 GLN A CA 1
ATOM 815 C C . GLN A 1 94 ? -27.949 -9.046 -26.077 1.00 13.30 245 GLN A C 1
ATOM 816 O O . GLN A 1 94 ? -28.784 -8.133 -26.126 1.00 15.59 245 GLN A O 1
ATOM 822 N N . LEU A 1 95 ? -28.186 -10.259 -26.594 1.00 11.41 246 LEU A N 1
ATOM 823 C CA . LEU A 1 95 ? -29.484 -10.580 -27.183 1.00 11.35 246 LEU A CA 1
ATOM 824 C C . LEU A 1 95 ?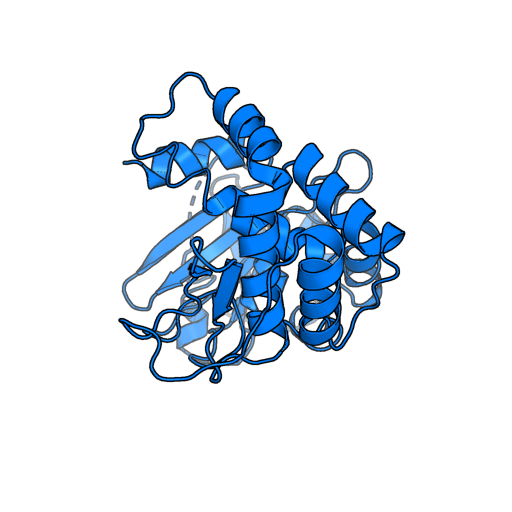 -30.603 -10.396 -26.164 1.00 15.41 246 LEU A C 1
ATOM 825 O O . LEU A 1 95 ? -31.673 -9.858 -26.484 1.00 17.29 246 LEU A O 1
ATOM 830 N N . ALA A 1 96 ? -30.363 -10.815 -24.925 1.00 14.50 247 ALA A N 1
ATOM 831 C CA . ALA A 1 96 ? -31.352 -10.590 -23.874 1.00 13.29 247 ALA A CA 1
ATOM 832 C C . ALA A 1 96 ? -31.546 -9.106 -23.615 1.00 14.84 247 ALA A C 1
ATOM 833 O O . ALA A 1 96 ? -32.678 -8.634 -23.490 1.00 16.34 247 ALA A O 1
ATOM 835 N N . LEU A 1 97 ? -30.449 -8.360 -23.497 1.00 13.75 248 LEU A N 1
ATOM 836 C CA . LEU A 1 97 ? -30.558 -6.934 -23.209 1.00 15.69 248 LEU A CA 1
ATOM 837 C C . LEU A 1 97 ? -31.335 -6.186 -24.290 1.00 24.25 248 LEU A C 1
ATOM 838 O O . LEU A 1 97 ? -32.064 -5.236 -23.974 1.00 26.51 248 LEU A O 1
ATOM 843 N N . VAL A 1 98 ? -31.230 -6.603 -25.559 1.00 22.95 249 VAL A N 1
ATOM 844 C CA . VAL A 1 98 ? -31.860 -5.846 -26.644 1.00 22.48 249 VAL A CA 1
ATOM 845 C C . VAL A 1 98 ? -33.193 -6.444 -27.083 1.00 23.24 249 VAL A C 1
ATOM 846 O O . VAL A 1 98 ? -34.081 -5.716 -27.542 1.00 27.20 249 VAL A O 1
ATOM 850 N N . GLY A 1 99 ? -33.346 -7.757 -26.969 1.00 20.37 250 GLY A N 1
ATOM 851 C CA . GLY A 1 99 ? -34.530 -8.422 -27.487 1.00 19.41 250 GLY A CA 1
ATOM 852 C C . GLY A 1 99 ? -35.473 -8.982 -26.446 1.00 23.23 250 GLY A C 1
ATOM 853 O O . GLY A 1 99 ? -36.594 -9.381 -26.771 1.00 26.27 250 GLY A O 1
ATOM 854 N N . GLN A 1 100 ? -35.030 -9.038 -25.187 1.00 17.61 251 GLN A N 1
ATOM 855 C CA . GLN A 1 100 ? -35.883 -9.467 -24.085 1.00 16.63 251 GLN A CA 1
ATOM 856 C C . GLN A 1 100 ? -35.973 -8.390 -23.011 1.00 16.23 251 GLN A C 1
ATOM 857 O O . GLN A 1 100 ? -36.250 -8.700 -21.854 1.00 16.34 251 GLN A O 1
ATOM 863 N N . SER A 1 101 ? -35.735 -7.131 -23.387 1.00 16.33 252 SER A N 1
ATOM 864 C CA . SER A 1 101 ? -35.675 -6.042 -22.415 1.00 20.50 252 SER A CA 1
ATOM 865 C C . SER A 1 101 ? -37.004 -5.862 -21.683 1.00 21.32 252 SER A C 1
ATOM 866 O O . SER A 1 101 ? -37.030 -5.689 -20.458 1.00 17.65 252 SER A O 1
ATOM 869 N N . ASP A 1 102 ? -38.120 -5.865 -22.421 1.00 20.69 253 ASP A N 1
ATOM 870 C CA . ASP A 1 102 ? -39.425 -5.698 -21.786 1.00 22.76 253 ASP A CA 1
ATOM 871 C C . ASP A 1 102 ? -39.742 -6.869 -20.865 1.00 23.41 253 ASP A C 1
ATOM 872 O O . ASP A 1 102 ? -40.285 -6.680 -19.768 1.00 18.67 253 ASP A O 1
ATOM 877 N N . LEU A 1 103 ? -39.422 -8.090 -21.301 1.00 18.97 254 LEU A N 1
ATOM 878 C CA . LEU A 1 103 ? -39.645 -9.259 -20.459 1.00 16.41 254 LEU A CA 1
ATOM 879 C C . LEU A 1 103 ? -38.806 -9.182 -19.186 1.00 16.39 254 LEU A C 1
ATOM 880 O O . LEU A 1 103 ? -39.304 -9.426 -18.082 1.00 17.59 254 LEU A O 1
ATOM 885 N N . ILE A 1 104 ? -37.520 -8.856 -19.322 1.00 14.75 255 ILE A N 1
ATOM 886 C CA . ILE A 1 104 ? -36.675 -8.715 -18.136 1.00 16.15 255 ILE A CA 1
ATOM 887 C C . ILE A 1 104 ? -37.246 -7.655 -17.194 1.00 15.88 255 ILE A C 1
ATOM 888 O O . ILE A 1 104 ? -37.348 -7.871 -15.976 1.00 14.81 255 ILE A O 1
ATOM 893 N N . SER A 1 105 ? -37.644 -6.503 -17.741 1.00 16.22 256 SER A N 1
ATOM 894 C CA . SER A 1 105 ? -38.235 -5.458 -16.905 1.00 17.04 256 SER A CA 1
ATOM 895 C C . SER A 1 105 ? -39.466 -5.964 -16.168 1.00 18.35 256 SER A C 1
ATOM 896 O O . SER A 1 105 ? -39.664 -5.652 -14.986 1.00 18.06 256 SER A O 1
ATOM 899 N N . SER A 1 106 ? -40.310 -6.750 -16.845 1.00 17.88 257 SER A N 1
ATOM 900 C CA . SER A 1 106 ? -41.514 -7.242 -16.183 1.00 19.02 257 SER A CA 1
ATOM 901 C C . SER A 1 106 ? -41.188 -8.247 -15.087 1.00 19.88 257 SER A C 1
ATOM 902 O O . SER A 1 106 ? -41.887 -8.297 -14.065 1.00 20.03 257 SER A O 1
ATOM 905 N N . ILE A 1 107 ? -40.141 -9.049 -15.273 1.00 13.06 258 ILE A N 1
ATOM 906 C CA . ILE A 1 107 ? -39.743 -10.003 -14.241 1.00 13.83 258 ILE A CA 1
ATOM 907 C C . ILE A 1 107 ? -39.184 -9.269 -13.023 1.00 18.49 258 ILE A C 1
ATOM 908 O O . ILE A 1 107 ? -39.558 -9.554 -11.877 1.00 16.89 258 ILE A O 1
ATOM 913 N N . VAL A 1 108 ? -38.285 -8.307 -13.254 1.00 15.31 259 VAL A N 1
ATOM 914 C CA . VAL A 1 108 ? -37.728 -7.521 -12.151 1.00 14.84 259 VAL A CA 1
ATOM 915 C C . VAL A 1 108 ? -38.841 -6.850 -11.363 1.00 21.39 259 VAL A C 1
ATOM 916 O O . VAL A 1 108 ? -38.781 -6.744 -10.128 1.00 21.10 259 VAL A O 1
ATOM 920 N N . ALA A 1 109 ? -39.877 -6.389 -12.063 1.00 18.54 260 ALA A N 1
ATOM 921 C CA . ALA A 1 109 ? -40.939 -5.628 -11.424 1.00 24.28 260 ALA A CA 1
ATOM 922 C C . ALA A 1 109 ? -41.773 -6.474 -10.469 1.00 26.05 260 ALA A C 1
ATOM 923 O O . ALA A 1 109 ? -42.482 -5.910 -9.625 1.00 27.68 260 ALA A O 1
ATOM 925 N N . THR A 1 110 ? -41.699 -7.804 -10.562 1.00 21.44 261 THR A N 1
ATOM 926 C CA . THR A 1 110 ? -42.464 -8.628 -9.630 1.00 23.62 261 THR A CA 1
ATOM 927 C C . THR A 1 110 ? -41.910 -8.592 -8.209 1.00 25.83 261 THR A C 1
ATOM 928 O O . THR A 1 110 ? -42.572 -9.104 -7.304 1.00 29.11 261 THR A O 1
ATOM 932 N N . ASP A 1 111 ? -40.719 -8.035 -7.985 1.00 21.02 262 ASP A N 1
ATOM 933 C CA . ASP A 1 111 ? -40.171 -7.876 -6.633 1.00 20.96 262 ASP A CA 1
ATOM 934 C C . ASP A 1 111 ? -40.344 -6.407 -6.241 1.00 23.21 262 ASP A C 1
ATOM 935 O O . ASP A 1 111 ? -39.532 -5.560 -6.619 1.00 27.21 262 ASP A O 1
ATOM 940 N N . ASP A 1 112 ? -41.398 -6.104 -5.466 1.00 21.05 263 ASP A N 1
ATOM 941 C CA . ASP A 1 112 ? -41.760 -4.709 -5.199 1.00 23.12 263 ASP A CA 1
ATOM 942 C C . ASP A 1 112 ? -40.695 -3.964 -4.397 1.00 29.42 263 ASP A C 1
ATOM 943 O O . ASP A 1 112 ? -40.643 -2.729 -4.465 1.00 31.82 263 ASP A O 1
ATOM 948 N N . GLN A 1 113 ? -39.835 -4.682 -3.663 1.00 27.33 264 GLN A N 1
ATOM 949 C CA . GLN A 1 113 ? -38.923 -4.077 -2.691 1.00 34.06 264 GLN A CA 1
ATOM 950 C C . GLN A 1 113 ? -37.568 -3.673 -3.271 1.00 26.97 264 GLN A C 1
ATOM 951 O O . GLN A 1 113 ? -36.846 -2.903 -2.626 1.00 24.33 264 GLN A O 1
ATOM 957 N N . LEU A 1 114 ? -37.210 -4.159 -4.458 1.00 21.26 265 LEU A N 1
ATOM 958 C CA . LEU A 1 114 ? -35.864 -3.950 -4.994 1.00 21.67 265 LEU A CA 1
ATOM 959 C C . LEU A 1 114 ? -35.509 -2.470 -5.069 1.00 27.93 265 LEU A C 1
ATOM 960 O O . LEU A 1 114 ? -36.294 -1.659 -5.570 1.00 26.48 265 LEU A O 1
ATOM 965 N N . SER A 1 115 ? -34.311 -2.122 -4.594 1.00 21.00 266 SER A N 1
ATOM 966 C CA . SER A 1 115 ? -33.783 -0.770 -4.788 1.00 27.72 266 SER A CA 1
ATOM 967 C C . SER A 1 115 ? -33.390 -0.568 -6.256 1.00 21.69 266 SER A C 1
ATOM 968 O O . SER A 1 115 ? -33.315 -1.519 -7.034 1.00 20.12 266 SER A O 1
ATOM 971 N N . THR A 1 116 ? -33.124 0.687 -6.643 1.00 21.76 267 THR A N 1
ATOM 972 C CA . THR A 1 116 ? -32.665 0.944 -8.011 1.00 20.96 267 THR A CA 1
ATOM 973 C C . THR A 1 116 ? -31.384 0.187 -8.312 1.00 23.89 267 THR A C 1
ATOM 974 O O . THR A 1 116 ? -31.242 -0.414 -9.382 1.00 21.82 267 THR A O 1
ATOM 978 N N . GLU A 1 117 ? -30.412 0.250 -7.401 1.00 20.71 268 GLU A N 1
ATOM 979 C CA . GLU A 1 117 ? -29.165 -0.460 -7.650 1.00 22.30 268 GLU A CA 1
ATOM 980 C C . GLU A 1 117 ? -29.421 -1.950 -7.818 1.00 18.56 268 GLU A C 1
ATOM 981 O O . GLU A 1 117 ? -28.837 -2.593 -8.702 1.00 17.48 268 GLU A O 1
ATOM 987 N N . ALA A 1 118 ? -30.316 -2.510 -6.998 1.00 18.67 269 ALA A N 1
ATOM 988 C CA . ALA A 1 118 ? -30.621 -3.938 -7.112 1.00 17.48 269 ALA A CA 1
ATOM 989 C C . ALA A 1 118 ? -31.323 -4.252 -8.424 1.00 16.38 269 ALA A C 1
ATOM 990 O O . ALA A 1 118 ? -31.094 -5.315 -9.014 1.00 16.89 269 ALA A O 1
ATOM 992 N N . ARG A 1 119 ? -32.202 -3.355 -8.892 1.00 20.69 270 ARG A N 1
ATOM 993 C CA A ARG A 1 119 ? -32.854 -3.594 -10.176 0.61 17.08 270 ARG A CA 1
ATOM 994 C CA B ARG A 1 119 ? -32.854 -3.578 -10.182 0.39 17.30 270 ARG A CA 1
ATOM 995 C C . ARG A 1 119 ? -31.834 -3.646 -11.311 1.00 16.69 270 ARG A C 1
ATOM 996 O O . ARG A 1 119 ? -31.966 -4.460 -12.232 1.00 16.42 270 ARG A O 1
ATOM 1011 N N . GLY A 1 120 ? -30.803 -2.797 -11.257 1.00 17.55 271 GLY A N 1
ATOM 1012 C CA . GLY A 1 120 ? -29.762 -2.851 -12.275 1.00 17.99 271 GLY A CA 1
ATOM 1013 C C . GLY A 1 120 ? -28.927 -4.117 -12.197 1.00 21.58 271 GLY A C 1
ATOM 1014 O O . GLY A 1 120 ? -28.557 -4.697 -13.226 1.00 18.23 271 GLY A O 1
ATOM 1015 N N . VAL A 1 121 ? -28.605 -4.560 -10.978 1.00 17.29 272 VAL A N 1
ATOM 1016 C CA . VAL A 1 121 ? -27.915 -5.836 -10.820 1.00 16.95 272 VAL A CA 1
ATOM 1017 C C . VAL A 1 121 ? -28.801 -6.974 -11.311 1.00 19.00 272 VAL A C 1
ATOM 1018 O O . VAL A 1 121 ? -28.336 -7.889 -12.003 1.00 17.37 272 VAL A O 1
ATOM 1022 N N . ALA A 1 122 ? -30.096 -6.928 -10.980 1.00 14.63 273 ALA A N 1
ATOM 1023 C CA . ALA A 1 122 ? -31.004 -7.995 -11.411 1.00 13.76 273 ALA A CA 1
ATOM 1024 C C . ALA A 1 122 ? -31.117 -8.063 -12.934 1.00 13.09 273 ALA A C 1
ATOM 1025 O O . ALA A 1 122 ? -31.147 -9.155 -13.512 1.00 15.56 273 ALA A O 1
ATOM 1027 N N A ARG A 1 123 ? -31.185 -6.909 -13.598 0.33 15.66 274 ARG A N 1
ATOM 1028 N N B ARG A 1 123 ? -31.184 -6.907 -13.593 0.30 15.65 274 ARG A N 1
ATOM 1029 N N C ARG A 1 123 ? -31.187 -6.909 -13.599 0.37 15.68 274 ARG A N 1
ATOM 1030 C CA A ARG A 1 123 ? -31.287 -6.907 -15.055 0.33 15.68 274 ARG A CA 1
ATOM 1031 C CA B ARG A 1 123 ? -31.282 -6.883 -15.050 0.30 15.79 274 ARG A CA 1
ATOM 1032 C CA C ARG A 1 123 ? -31.286 -6.907 -15.058 0.37 15.62 274 ARG A CA 1
ATOM 1033 C C A ARG A 1 123 ? -30.104 -7.628 -15.688 0.33 15.47 274 ARG A C 1
ATOM 1034 C C B ARG A 1 123 ? -30.106 -7.610 -15.692 0.30 15.42 274 ARG A C 1
ATOM 1035 C C C ARG A 1 123 ? -30.103 -7.630 -15.687 0.37 15.53 274 ARG A C 1
ATOM 1036 O O A ARG A 1 123 ? -30.275 -8.462 -16.586 0.33 14.05 274 ARG A O 1
ATOM 1037 O O B ARG A 1 123 ? -30.286 -8.431 -16.601 0.30 14.14 274 ARG A O 1
ATOM 1038 O O C ARG A 1 123 ? -30.274 -8.468 -16.583 0.37 13.99 274 ARG A O 1
ATOM 1060 N N . ILE A 1 124 ? -28.887 -7.323 -15.229 1.00 14.95 275 ILE A N 1
ATOM 1061 C CA . ILE A 1 124 ? -27.714 -7.982 -15.793 1.00 17.15 275 ILE A CA 1
ATOM 1062 C C . ILE A 1 124 ? -27.716 -9.463 -15.436 1.00 16.82 275 ILE A C 1
ATOM 1063 O O . ILE A 1 124 ? -27.404 -10.322 -16.271 1.00 16.72 275 ILE A O 1
ATOM 1068 N N . GLY A 1 125 ? -28.077 -9.787 -14.195 1.00 13.76 276 GLY A N 1
ATOM 1069 C CA . GLY A 1 125 ? -28.169 -11.186 -13.810 1.00 14.44 276 GLY A CA 1
ATOM 1070 C C . GLY A 1 125 ? -29.176 -11.967 -14.639 1.00 12.89 276 GLY A C 1
ATOM 1071 O O . GLY A 1 125 ? -28.942 -13.128 -14.977 1.00 12.72 276 GLY A O 1
ATOM 1072 N N . LEU A 1 126 ? -30.310 -11.343 -14.974 1.00 10.47 277 LEU A N 1
ATOM 1073 C CA . LEU A 1 126 ? -31.311 -12.018 -15.797 1.00 12.20 277 LEU A CA 1
ATOM 1074 C C . LEU A 1 126 ? -30.846 -12.158 -17.241 1.00 13.44 277 LEU A C 1
ATOM 1075 O O . LEU A 1 126 ? -31.114 -13.177 -17.887 1.00 12.18 277 LEU A O 1
ATOM 1080 N N . ALA A 1 127 ? -30.133 -11.161 -17.768 1.00 12.49 278 ALA A N 1
ATOM 1081 C CA . ALA A 1 127 ? -29.561 -11.332 -19.102 1.00 12.22 278 ALA A CA 1
ATOM 1082 C C . ALA A 1 127 ? -28.522 -12.450 -19.112 1.00 14.49 278 ALA A C 1
ATOM 1083 O O . ALA A 1 127 ? -28.468 -13.250 -20.058 1.00 13.42 278 ALA A O 1
ATOM 1085 N N . ASN A 1 128 ? -27.673 -12.509 -18.079 1.00 12.29 279 ASN A N 1
ATOM 1086 C CA . ASN A 1 128 ? -26.741 -13.627 -17.949 1.00 11.95 279 ASN A CA 1
ATOM 1087 C C . ASN A 1 128 ? -27.488 -14.945 -17.817 1.00 13.36 279 ASN A C 1
ATOM 1088 O O . ASN A 1 128 ? -27.063 -15.962 -18.378 1.00 11.49 279 ASN A O 1
ATOM 1093 N N . TYR A 1 129 ? -28.568 -14.961 -17.027 1.00 11.80 280 TYR A N 1
ATOM 1094 C CA . TYR A 1 129 ? -29.384 -16.171 -16.912 1.00 12.03 280 TYR A CA 1
ATOM 1095 C C . TYR A 1 129 ? -29.885 -16.623 -18.280 1.00 12.91 280 TYR A C 1
ATOM 1096 O O . TYR A 1 129 ? -29.806 -17.812 -18.636 1.00 11.75 280 TYR A O 1
ATOM 1105 N N . PHE A 1 130 ? -30.442 -15.687 -19.049 1.00 10.32 281 PHE A N 1
ATOM 1106 C CA . PHE A 1 130 ? -30.902 -15.997 -20.400 1.00 11.18 281 PHE A CA 1
ATOM 1107 C C . PHE A 1 130 ? -29.779 -16.581 -21.249 1.00 10.23 281 PHE A C 1
ATOM 1108 O O . PHE A 1 130 ? -29.993 -17.553 -21.988 1.00 10.15 281 PHE A O 1
ATOM 1116 N N . ALA A 1 131 ? -28.582 -15.987 -21.178 1.00 11.52 282 ALA A N 1
ATOM 1117 C CA . ALA A 1 131 ? -27.473 -16.483 -21.993 1.00 14.09 282 ALA A CA 1
ATOM 1118 C C . ALA A 1 131 ? -27.135 -17.922 -21.627 1.00 15.55 282 ALA A C 1
ATOM 1119 O O . ALA A 1 131 ? -26.920 -18.759 -22.506 1.00 12.54 282 ALA A O 1
ATOM 1121 N N . GLY A 1 132 ? -27.111 -18.235 -20.331 1.00 11.20 283 GLY A N 1
ATOM 1122 C CA . GLY A 1 132 ? -26.909 -19.619 -19.923 1.00 9.64 283 GLY A CA 1
ATOM 1123 C C . GLY A 1 132 ? -27.998 -20.545 -20.433 1.00 12.43 283 GLY A C 1
ATOM 1124 O O . GLY A 1 132 ? -27.727 -21.686 -20.812 1.00 10.48 283 GLY A O 1
ATOM 1125 N N . ALA A 1 133 ? -29.248 -20.077 -20.431 1.00 9.16 284 ALA A N 1
ATOM 1126 C CA . ALA A 1 133 ? -30.358 -20.917 -20.858 1.00 10.80 284 ALA A CA 1
ATOM 1127 C C . ALA A 1 133 ? -30.432 -21.031 -22.373 1.00 14.21 284 ALA A C 1
ATOM 1128 O O . ALA A 1 133 ? -31.071 -21.955 -22.879 1.00 12.42 284 ALA A O 1
ATOM 1130 N N . PHE A 1 134 ? -29.774 -20.126 -23.101 1.00 8.74 285 PHE A N 1
ATOM 1131 C CA . PHE A 1 134 ? -29.704 -20.242 -24.555 1.00 10.96 285 PHE A CA 1
ATOM 1132 C C . PHE A 1 134 ? -28.589 -21.202 -24.983 1.00 12.69 285 PHE A C 1
ATOM 1133 O O . PHE A 1 134 ? -28.797 -22.078 -25.837 1.00 12.89 285 PHE A O 1
ATOM 1141 N N . LEU A 1 135 ? -27.392 -21.035 -24.406 1.00 10.58 286 LEU A N 1
ATOM 1142 C CA . LEU A 1 135 ? -26.281 -21.945 -24.686 1.00 10.92 286 LEU A CA 1
ATOM 1143 C C . LEU A 1 135 ? -26.583 -23.366 -24.241 1.00 12.08 286 LEU A C 1
ATOM 1144 O O . LEU A 1 135 ? -26.088 -24.329 -24.843 1.00 13.51 286 LEU A O 1
ATOM 1149 N N . LEU A 1 136 ? -27.350 -23.516 -23.164 1.00 10.44 287 LEU A N 1
ATOM 1150 C CA . LEU A 1 136 ? -27.646 -24.817 -22.575 1.00 11.16 287 LEU A CA 1
ATOM 1151 C C . LEU A 1 136 ? -29.161 -24.947 -22.503 1.00 11.32 287 LEU A C 1
ATOM 1152 O O . LEU A 1 136 ? -29.767 -24.815 -21.429 1.00 12.03 287 LEU A O 1
ATOM 1157 N N . PRO A 1 137 ? -29.806 -25.178 -23.643 1.00 11.08 288 PRO A N 1
ATOM 1158 C CA . PRO A 1 137 ? -31.273 -25.213 -23.668 1.00 12.33 288 PRO A CA 1
ATOM 1159 C C . PRO A 1 137 ? -31.799 -26.313 -22.757 1.00 11.26 288 PRO A C 1
ATOM 1160 O O . PRO A 1 137 ? -31.264 -27.425 -22.714 1.00 11.41 288 PRO A O 1
ATOM 1164 N N . TYR A 1 138 ? -32.886 -25.999 -22.049 1.00 10.62 289 TYR A N 1
ATOM 1165 C CA . TYR A 1 138 ? -33.241 -26.756 -20.848 1.00 11.49 289 TYR A CA 1
ATOM 1166 C C . TYR A 1 138 ? -33.371 -28.256 -21.108 1.00 14.52 289 TYR A C 1
ATOM 1167 O O . TYR A 1 138 ? -32.708 -29.067 -20.450 1.00 10.44 289 TYR A O 1
ATOM 1176 N N . ARG A 1 139 ? -34.272 -28.658 -22.013 1.00 10.96 290 ARG A N 1
ATOM 1177 C CA . ARG A 1 139 ? -34.557 -30.082 -22.142 1.00 12.43 290 ARG A CA 1
ATOM 1178 C C . ARG A 1 139 ? -33.341 -30.839 -22.655 1.00 13.99 290 ARG A C 1
ATOM 1179 O O . ARG A 1 139 ? -33.043 -31.947 -22.191 1.00 14.41 290 ARG A O 1
ATOM 1187 N N . GLU A 1 140 ? -32.640 -30.264 -23.628 1.00 14.36 291 GLU A N 1
ATOM 1188 C CA . GLU A 1 140 ? -31.441 -30.907 -24.151 1.00 14.03 291 GLU A CA 1
ATOM 1189 C C . GLU A 1 140 ? -30.372 -31.025 -23.072 1.00 12.70 291 GLU A C 1
ATOM 1190 O O . GLU A 1 140 ? -29.722 -32.070 -22.941 1.00 14.79 291 GLU A O 1
ATOM 1196 N N . PHE A 1 141 ? -30.162 -29.956 -22.300 1.00 12.54 292 PHE A N 1
ATOM 1197 C CA . PHE A 1 141 ? -29.145 -29.976 -21.257 1.00 13.91 292 PHE A CA 1
ATOM 1198 C C . PHE A 1 141 ? -29.519 -30.945 -20.141 1.00 12.58 292 PHE A C 1
ATOM 1199 O O . PHE A 1 141 ? -28.671 -31.711 -19.656 1.00 12.18 292 PHE A O 1
ATOM 1207 N N . HIS A 1 142 ? -30.789 -30.927 -19.730 1.00 11.77 293 HIS A N 1
ATOM 1208 C CA . HIS A 1 142 ? -31.259 -31.854 -18.700 1.00 13.87 293 HIS A CA 1
ATOM 1209 C C . HIS A 1 142 ? -31.062 -33.293 -19.144 1.00 15.14 293 HIS A C 1
ATOM 1210 O O . HIS A 1 142 ? -30.547 -34.126 -18.384 1.00 14.31 293 HIS A O 1
ATOM 1217 N N . ARG A 1 143 ? -31.467 -33.602 -20.384 1.00 12.52 294 ARG A N 1
ATOM 1218 C CA A ARG A 1 143 ? -31.266 -34.939 -20.934 0.45 16.31 294 ARG A CA 1
ATOM 1219 C CA B ARG A 1 143 ? -31.268 -34.947 -20.914 0.55 16.34 294 ARG A CA 1
ATOM 1220 C C . ARG A 1 143 ? -29.790 -35.317 -20.925 1.00 16.14 294 ARG A C 1
ATOM 1221 O O . ARG A 1 143 ? -29.426 -36.445 -20.570 1.00 18.17 294 ARG A O 1
ATOM 1236 N N . ALA A 1 144 ? -28.924 -34.379 -21.315 1.00 14.32 295 ALA A N 1
ATOM 1237 C CA . ALA A 1 144 ? -27.492 -34.664 -21.355 1.00 16.51 295 ALA A CA 1
ATOM 1238 C C . ALA A 1 144 ? -26.935 -34.877 -19.957 1.00 15.10 295 ALA A C 1
ATOM 1239 O O . ALA A 1 144 ? -26.083 -35.751 -19.747 1.00 15.39 295 ALA A O 1
ATOM 1241 N N . ALA A 1 145 ? -27.390 -34.080 -18.988 1.00 11.86 296 ALA A N 1
ATOM 1242 C CA . ALA A 1 145 ? -26.922 -34.272 -17.621 1.00 11.79 296 ALA A CA 1
ATOM 1243 C C . ALA A 1 145 ? -27.299 -35.656 -17.107 1.00 19.48 296 ALA A C 1
ATOM 1244 O O . ALA A 1 145 ? -26.487 -36.339 -16.466 1.00 18.34 296 ALA A O 1
ATOM 1246 N N . GLU A 1 146 ? -28.519 -36.109 -17.393 1.00 16.15 297 GLU A N 1
ATOM 1247 C CA . GLU A 1 146 ? -28.879 -37.441 -16.920 1.00 16.38 297 GLU A CA 1
ATOM 1248 C C . GLU A 1 146 ? -28.044 -38.511 -17.611 1.00 19.10 297 GLU A C 1
ATOM 1249 O O . GLU A 1 146 ? -27.561 -39.443 -16.957 1.00 20.93 297 GLU A O 1
ATOM 1255 N N . GLN A 1 147 ? -27.836 -38.390 -18.923 1.00 15.88 298 GLN A N 1
ATOM 1256 C CA . GLN A 1 147 ? -27.129 -39.447 -19.643 1.00 20.07 298 GLN A CA 1
ATOM 1257 C C . GLN A 1 147 ? -25.627 -39.434 -19.395 1.00 17.67 298 GLN A C 1
ATOM 1258 O O . GLN A 1 147 ? -24.973 -40.469 -19.573 1.00 21.17 298 GLN A O 1
ATOM 1264 N N . LEU A 1 148 ? -25.067 -38.295 -18.994 1.00 15.54 299 LEU A N 1
ATOM 1265 C CA . LEU A 1 148 ? -23.668 -38.213 -18.603 1.00 15.65 299 LEU A CA 1
ATOM 1266 C C . LEU A 1 148 ? -23.486 -38.281 -17.096 1.00 16.78 299 LEU A C 1
ATOM 1267 O O . LEU A 1 148 ? -22.383 -38.017 -16.602 1.00 15.71 299 LEU A O 1
ATOM 1272 N N . ARG A 1 149 ? -24.551 -38.608 -16.359 1.00 14.71 300 ARG A N 1
ATOM 1273 C CA . ARG A 1 149 ? -24.493 -38.742 -14.906 1.00 14.73 300 ARG A CA 1
ATOM 1274 C C . ARG A 1 149 ? -23.862 -37.508 -14.271 1.00 15.20 300 ARG A C 1
ATOM 1275 O O . ARG A 1 149 ? -23.030 -37.596 -13.362 1.00 14.72 300 ARG A O 1
ATOM 1283 N N . TYR A 1 150 ? -24.260 -36.339 -14.768 1.00 13.20 301 TYR A N 1
ATOM 1284 C CA . TYR A 1 150 ? -23.890 -35.056 -14.171 1.00 12.57 301 TYR A CA 1
ATOM 1285 C C . TYR A 1 150 ? -22.381 -34.834 -14.164 1.00 15.59 301 TYR A C 1
ATOM 1286 O O . TYR A 1 150 ? -21.860 -34.085 -13.340 1.00 13.45 301 TYR A O 1
ATOM 1295 N N . ASP A 1 151 ? -21.666 -35.447 -15.105 1.00 14.25 302 ASP A N 1
ATOM 1296 C CA . ASP A 1 151 ? -20.235 -35.191 -15.254 1.00 15.63 302 ASP A CA 1
ATOM 1297 C C . ASP A 1 151 ? -20.032 -33.779 -15.799 1.00 14.63 302 ASP A C 1
ATOM 1298 O O . ASP A 1 151 ? -20.272 -33.526 -16.984 1.00 13.14 302 ASP A O 1
ATOM 1303 N N . ILE A 1 152 ? -19.576 -32.862 -14.936 1.00 14.43 303 ILE A N 1
ATOM 1304 C CA . ILE A 1 152 ? -19.490 -31.447 -15.295 1.00 13.92 303 ILE A CA 1
ATOM 1305 C C . ILE A 1 152 ? -18.513 -31.239 -16.444 1.00 14.39 303 ILE A C 1
ATOM 1306 O O . ILE A 1 152 ? -18.756 -30.430 -17.349 1.00 13.28 303 ILE A O 1
ATOM 1311 N N . ASP A 1 153 ? -17.391 -31.953 -16.426 1.00 16.64 304 ASP A N 1
ATOM 1312 C CA . ASP A 1 153 ? -16.395 -31.795 -17.486 1.00 18.88 304 ASP A CA 1
ATOM 1313 C C . ASP A 1 153 ? -16.905 -32.304 -18.834 1.00 16.47 304 ASP A C 1
ATOM 1314 O O . ASP A 1 153 ? -16.698 -31.656 -19.871 1.00 15.46 304 ASP A O 1
ATOM 1319 N N . LEU A 1 154 ? -17.543 -33.477 -18.856 1.00 16.19 305 LEU A N 1
ATOM 1320 C CA . LEU A 1 154 ? -18.070 -33.974 -20.127 1.00 16.12 305 LEU A CA 1
ATOM 1321 C C . LEU A 1 154 ? -19.207 -33.098 -20.643 1.00 15.61 305 LEU A C 1
ATOM 1322 O O . LEU A 1 154 ? -19.340 -32.906 -21.859 1.00 16.42 305 LEU A O 1
ATOM 1327 N N . LEU A 1 155 ? -20.054 -32.582 -19.745 1.00 12.93 306 LEU A N 1
ATOM 1328 C CA . LEU A 1 155 ? -21.071 -31.619 -20.167 1.00 12.68 306 LEU A CA 1
ATOM 1329 C C . LEU A 1 155 ? -20.426 -30.376 -20.773 1.00 12.44 306 LEU A C 1
ATOM 1330 O O . LEU A 1 155 ? -20.888 -29.861 -21.797 1.00 12.12 306 LEU A O 1
ATOM 1335 N N . GLY A 1 156 ? -19.359 -29.878 -20.147 1.00 12.40 307 GLY A N 1
ATOM 1336 C CA . GLY A 1 156 ? -18.681 -28.715 -20.696 1.00 14.02 307 GLY A CA 1
ATOM 1337 C C . GLY A 1 156 ? -18.123 -28.980 -22.081 1.00 16.94 307 GLY A C 1
ATOM 1338 O O . GLY A 1 156 ? -18.283 -28.172 -23.003 1.00 17.23 307 GLY A O 1
ATOM 1339 N N . ARG A 1 157 ? -17.456 -30.119 -22.248 1.00 16.14 308 ARG A N 1
ATOM 1340 C CA A ARG A 1 157 ? -16.918 -30.462 -23.560 0.53 19.02 308 ARG A CA 1
ATOM 1341 C CA B ARG A 1 157 ? -16.917 -30.464 -23.561 0.47 19.07 308 ARG A CA 1
ATOM 1342 C C . ARG A 1 157 ? -18.032 -30.677 -24.576 1.00 19.28 308 ARG A C 1
ATOM 1343 O O . ARG A 1 157 ? -17.898 -30.292 -25.745 1.00 21.37 308 ARG A O 1
ATOM 1358 N N . ARG A 1 158 ? -19.138 -31.283 -24.151 1.00 15.30 309 ARG A N 1
ATOM 1359 C CA . ARG A 1 158 ? -20.239 -31.538 -25.075 1.00 18.23 309 ARG A CA 1
ATOM 1360 C C . ARG A 1 158 ? -20.848 -30.245 -25.599 1.00 20.91 309 ARG A C 1
ATOM 1361 O O . ARG A 1 158 ? -21.134 -30.127 -26.800 1.00 20.17 309 ARG A O 1
ATOM 1369 N N . PHE A 1 159 ? -21.079 -29.272 -24.714 1.00 14.72 310 PHE A N 1
ATOM 1370 C CA . PHE A 1 159 ? -21.706 -28.016 -25.114 1.00 14.01 310 PHE A CA 1
ATOM 1371 C C . PHE A 1 159 ? -20.700 -26.916 -25.423 1.00 18.27 310 PHE A C 1
ATOM 1372 O O . PHE A 1 159 ? -21.097 -25.867 -25.945 1.00 19.58 310 PHE A O 1
ATOM 1380 N N . GLY A 1 160 ? -19.417 -27.150 -25.155 1.00 17.28 311 GLY A N 1
ATOM 1381 C CA . GLY A 1 160 ? -18.381 -26.174 -25.447 1.00 19.98 311 GLY A CA 1
ATOM 1382 C C . GLY A 1 160 ? -18.319 -25.010 -24.487 1.00 21.27 311 GLY A C 1
ATOM 1383 O O . GLY A 1 160 ? -17.976 -23.891 -24.898 1.00 17.57 311 GLY A O 1
ATOM 1384 N N . VAL A 1 161 ? -18.628 -25.234 -23.211 1.00 15.95 312 VAL A N 1
ATOM 1385 C CA . VAL A 1 161 ? -18.669 -24.167 -22.222 1.00 15.13 312 VAL A CA 1
ATOM 1386 C C . VAL A 1 161 ? -17.783 -24.542 -21.039 1.00 15.27 312 VAL A C 1
ATOM 1387 O O . VAL A 1 161 ? -17.366 -25.690 -20.879 1.00 19.10 312 VAL A O 1
ATOM 1391 N N . GLY A 1 162 ? -17.506 -23.544 -20.194 1.00 16.34 313 GLY A N 1
ATOM 1392 C CA . GLY A 1 162 ? -16.613 -23.743 -19.070 1.00 13.81 313 GLY A CA 1
ATOM 1393 C C . GLY A 1 162 ? -17.276 -24.390 -17.860 1.00 17.68 313 GLY A C 1
ATOM 1394 O O . GLY A 1 162 ? -18.495 -24.501 -17.755 1.00 15.75 313 GLY A O 1
ATOM 1395 N N . PHE A 1 163 ? -16.417 -24.815 -16.932 1.00 15.64 314 PHE A N 1
ATOM 1396 C CA . PHE A 1 163 ? -16.844 -25.568 -15.754 1.00 13.41 314 PHE A CA 1
ATOM 1397 C C . PHE A 1 163 ? -17.889 -24.808 -14.934 1.00 14.02 314 PHE A C 1
ATOM 1398 O O . PHE A 1 163 ? -18.923 -25.373 -14.559 1.00 14.56 314 PHE A O 1
ATOM 1406 N N . GLU A 1 164 ? -17.641 -23.524 -14.630 1.00 12.80 315 GLU A N 1
ATOM 1407 C CA . GLU A 1 164 ? -18.614 -22.814 -13.803 1.00 14.75 315 GLU A CA 1
ATOM 1408 C C . GLU A 1 164 ? -19.904 -22.541 -14.564 1.00 15.38 315 GLU A C 1
ATOM 1409 O O . GLU A 1 164 ? -20.968 -22.424 -13.943 1.00 13.24 315 GLU A O 1
ATOM 1415 N N . THR A 1 165 ? -19.837 -22.442 -15.898 1.00 11.83 316 THR A N 1
ATOM 1416 C CA . THR A 1 165 ? -21.056 -22.259 -16.683 1.00 11.40 316 THR A CA 1
ATOM 1417 C C . THR A 1 165 ? -21.953 -23.487 -16.583 1.00 12.24 316 THR A C 1
ATOM 1418 O O . THR A 1 165 ? -23.170 -23.358 -16.415 1.00 11.32 316 THR A O 1
ATOM 1422 N N . VAL A 1 166 ? -21.362 -24.685 -16.660 1.00 9.73 317 VAL A N 1
ATOM 1423 C CA . VAL A 1 166 ? -22.126 -25.917 -16.444 1.00 9.68 317 VAL A CA 1
ATOM 1424 C C . VAL A 1 166 ? -22.699 -25.949 -15.032 1.00 11.33 317 VAL A C 1
ATOM 1425 O O . VAL A 1 166 ? -23.878 -26.257 -14.833 1.00 12.30 317 VAL A O 1
ATOM 1429 N N . CYS A 1 167 ? -21.858 -25.679 -14.027 1.00 11.90 318 CYS A N 1
ATOM 1430 C CA . CYS A 1 167 ? -22.320 -25.760 -12.636 1.00 12.56 318 CYS A CA 1
ATOM 1431 C C . CYS A 1 167 ? -23.481 -24.812 -12.393 1.00 13.54 318 CYS A C 1
ATOM 1432 O O . CYS A 1 167 ? -24.478 -25.171 -11.754 1.00 12.26 318 CYS A O 1
ATOM 1435 N N . HIS A 1 168 ? -23.360 -23.576 -12.868 1.00 11.89 319 HIS A N 1
ATOM 1436 C CA . HIS A 1 168 ? -24.455 -22.646 -12.651 1.00 12.89 319 HIS A CA 1
ATOM 1437 C C . HIS A 1 168 ? -25.726 -23.154 -13.308 1.00 8.65 319 HIS A C 1
ATOM 1438 O O . HIS A 1 168 ? -26.803 -23.126 -12.700 1.00 11.94 319 HIS A O 1
ATOM 1445 N N . ARG A 1 169 ? -25.629 -23.655 -14.542 1.00 11.89 320 ARG A N 1
ATOM 1446 C CA . ARG A 1 169 ? -26.835 -24.160 -15.194 1.00 10.63 320 ARG A CA 1
ATOM 1447 C C . ARG A 1 169 ? -27.431 -25.347 -14.437 1.00 8.51 320 ARG A C 1
ATOM 1448 O O . ARG A 1 169 ? -28.659 -25.460 -14.309 1.00 9.88 320 ARG A O 1
ATOM 1456 N N . LEU A 1 170 ? -26.590 -26.260 -13.950 1.00 10.12 321 LEU A N 1
ATOM 1457 C CA . LEU A 1 170 ? -27.128 -27.383 -13.181 1.00 12.50 321 LEU A CA 1
ATOM 1458 C C . LEU A 1 170 ? -27.922 -26.882 -11.975 1.00 11.57 321 LEU A C 1
ATOM 1459 O O . LEU A 1 170 ? -28.951 -27.467 -11.606 1.00 12.14 321 LEU A O 1
ATOM 1464 N N . SER A 1 171 ? -27.484 -25.784 -11.378 1.00 11.14 322 SER A N 1
ATOM 1465 C CA . SER A 1 171 ? -28.166 -25.229 -10.211 1.00 12.23 322 SER A CA 1
ATOM 1466 C C . SER A 1 171 ? -29.464 -24.500 -10.561 1.00 13.31 322 SER A C 1
ATOM 1467 O O . SER A 1 171 ? -30.169 -24.063 -9.642 1.00 13.12 322 SER A O 1
ATOM 1470 N N . THR A 1 172 ? -29.798 -24.354 -11.840 1.00 10.92 323 THR A N 1
ATOM 1471 C CA . THR A 1 172 ? -31.049 -23.721 -12.250 1.00 10.60 323 THR A CA 1
ATOM 1472 C C . THR A 1 172 ? -32.119 -24.716 -12.684 1.00 11.12 323 THR A C 1
ATOM 1473 O O . THR A 1 172 ? -33.181 -24.283 -13.137 1.00 10.51 323 THR A O 1
ATOM 1477 N N . LEU A 1 173 ? -3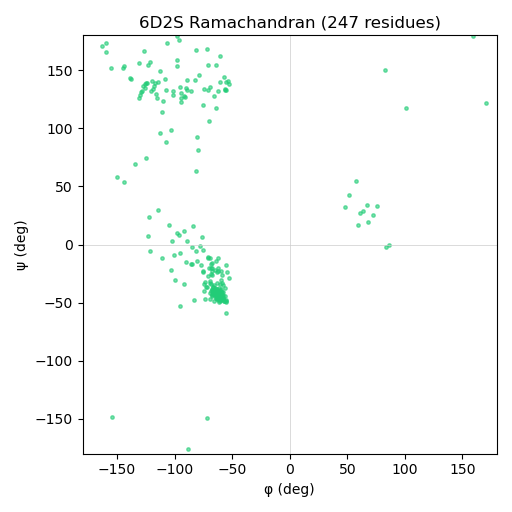1.869 -26.027 -12.605 1.00 10.68 324 LEU A N 1
ATOM 1478 C CA . LEU A 1 173 ? -32.792 -27.006 -13.191 1.00 10.75 324 LEU A CA 1
ATOM 1479 C C . LEU A 1 173 ? -33.973 -27.275 -12.255 1.00 14.67 324 LEU A C 1
ATOM 1480 O O . LEU A 1 173 ? -34.185 -28.385 -11.766 1.00 11.46 324 LEU A O 1
ATOM 1485 N N . GLN A 1 174 ? -34.760 -26.218 -12.019 1.00 11.15 325 GLN A N 1
ATOM 1486 C CA . GLN A 1 174 ? -35.966 -26.308 -11.202 1.00 11.62 325 GLN A CA 1
ATOM 1487 C C . GLN A 1 174 ? -37.245 -26.058 -12.006 1.00 13.11 325 GLN A C 1
ATOM 1488 O O . GLN A 1 174 ? -38.249 -25.594 -11.457 1.00 12.96 325 GLN A O 1
ATOM 1494 N N . ARG A 1 175 ? -37.241 -26.379 -13.290 1.00 10.73 326 ARG A N 1
ATOM 1495 C CA . ARG A 1 175 ? -38.465 -26.224 -14.077 1.00 12.68 326 ARG A CA 1
ATOM 1496 C C . ARG A 1 175 ? -39.516 -27.199 -13.557 1.00 15.82 326 ARG A C 1
ATOM 1497 O O . ARG A 1 175 ? -39.232 -28.396 -13.425 1.00 15.56 326 ARG A O 1
ATOM 1505 N N . PRO A 1 176 ? -40.724 -26.735 -13.242 1.00 19.06 327 PRO A N 1
ATOM 1506 C CA . PRO A 1 176 ? -41.731 -27.643 -12.683 1.00 22.18 327 PRO A CA 1
ATOM 1507 C C . PRO A 1 176 ? -41.962 -28.825 -13.613 1.00 17.57 327 PRO A C 1
ATOM 1508 O O . PRO A 1 176 ? -42.057 -28.673 -14.832 1.00 18.91 327 PRO A O 1
ATOM 1512 N N . ARG A 1 177 ? -41.981 -30.012 -13.030 1.00 18.37 328 ARG A N 1
ATOM 1513 C CA A ARG A 1 177 ? -42.214 -31.285 -13.697 0.50 18.45 328 ARG A CA 1
ATOM 1514 C CA B ARG A 1 177 ? -42.238 -31.261 -13.737 0.50 18.75 328 ARG A CA 1
ATOM 1515 C C . ARG A 1 177 ? -41.030 -31.728 -14.546 1.00 19.28 328 ARG A C 1
ATOM 1516 O O . ARG A 1 177 ? -41.109 -32.784 -15.191 1.00 20.20 328 A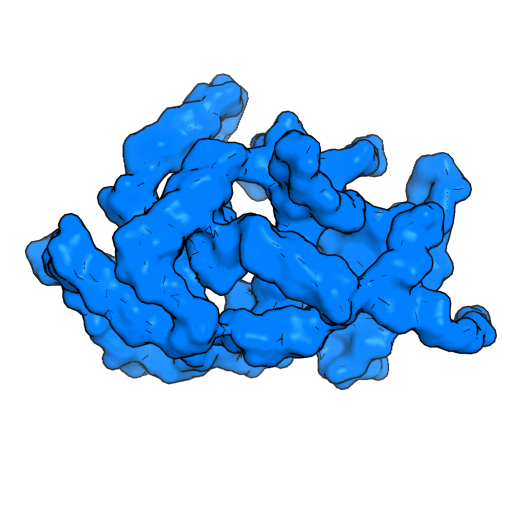RG A O 1
ATOM 1531 N N . GLN A 1 178 ? -39.923 -30.984 -14.566 1.00 12.41 329 GLN A N 1
ATOM 1532 C CA . GLN A 1 178 ? -38.721 -31.486 -15.226 1.00 15.70 329 GLN A CA 1
ATOM 1533 C C . GLN A 1 178 ? -37.478 -31.045 -14.454 1.00 16.42 329 GLN A C 1
ATOM 1534 O O . GLN A 1 178 ? -36.540 -30.475 -14.997 1.00 14.26 329 GLN A O 1
ATOM 1540 N N . ARG A 1 179 ? -37.452 -31.347 -13.159 1.00 14.25 330 ARG A N 1
ATOM 1541 C CA . ARG A 1 179 ? -36.344 -30.911 -12.323 1.00 13.14 330 ARG A CA 1
ATOM 1542 C C . ARG A 1 179 ? -35.122 -31.810 -12.502 1.00 14.87 330 ARG A C 1
ATOM 1543 O O . ARG A 1 179 ? -35.239 -33.017 -12.743 1.00 17.36 330 ARG A O 1
ATOM 1551 N N . GLY A 1 180 ? -33.939 -31.197 -12.399 1.00 13.48 331 GLY A N 1
ATOM 1552 C CA . GLY A 1 180 ? -32.704 -31.929 -12.199 1.00 12.35 331 GLY A CA 1
ATOM 1553 C C . GLY A 1 180 ? -32.440 -32.147 -10.716 1.00 12.62 331 GLY A C 1
ATOM 1554 O O . GLY A 1 180 ? -33.248 -31.804 -9.851 1.00 12.66 331 GLY A O 1
ATOM 1555 N N . ILE A 1 181 ? -31.289 -32.745 -10.424 1.00 14.36 332 ILE A N 1
ATOM 1556 C CA . ILE A 1 181 ? -30.884 -32.859 -9.013 1.00 16.64 332 ILE A CA 1
ATOM 1557 C C . ILE A 1 181 ? -30.869 -31.473 -8.382 1.00 15.45 332 ILE A C 1
ATOM 1558 O O . ILE A 1 181 ? -30.313 -30.530 -8.979 1.00 14.11 332 ILE A O 1
ATOM 1563 N N . PRO A 1 182 ? -31.444 -31.276 -7.193 1.00 13.44 333 PRO A N 1
ATOM 1564 C CA . PRO A 1 182 ? -31.356 -29.960 -6.539 1.00 12.91 333 PRO A CA 1
ATOM 1565 C C . PRO A 1 182 ? -29.966 -29.752 -5.952 1.00 17.48 333 PRO A C 1
ATOM 1566 O O . PRO A 1 182 ? -29.520 -30.530 -5.105 1.00 21.59 333 PRO A O 1
ATOM 1570 N N . PHE A 1 183 ? -29.274 -28.710 -6.410 1.00 18.35 334 PHE A N 1
ATOM 1571 C CA . PHE A 1 183 ? -27.911 -28.428 -5.972 1.00 18.31 334 PHE A CA 1
ATOM 1572 C C . PHE A 1 183 ? -27.844 -27.139 -5.163 1.00 22.70 334 PHE A C 1
ATOM 1573 O O . PHE A 1 183 ? -28.624 -26.209 -5.381 1.00 22.31 334 PHE A O 1
ATOM 1581 N N . ILE A 1 184 ? -26.893 -27.100 -4.220 1.00 23.08 335 ILE A N 1
ATOM 1582 C CA . ILE A 1 184 ? -26.354 -25.851 -3.690 1.00 21.31 335 ILE A CA 1
ATOM 1583 C C . ILE A 1 184 ? -25.151 -25.475 -4.538 1.00 20.14 335 ILE A C 1
ATOM 1584 O O . ILE A 1 184 ? -24.233 -26.286 -4.712 1.00 22.00 335 ILE A O 1
ATOM 1589 N N . PHE A 1 185 ? -25.144 -24.254 -5.063 1.00 20.50 336 PHE A N 1
ATOM 1590 C CA . PHE A 1 185 ? -24.023 -23.755 -5.853 1.00 20.40 336 PHE A CA 1
ATOM 1591 C C . PHE A 1 185 ? -23.170 -22.832 -4.988 1.00 24.31 336 PHE A C 1
ATOM 1592 O O . PHE A 1 185 ? -23.695 -21.919 -4.345 1.00 24.96 336 PHE A O 1
ATOM 1600 N N . VAL A 1 186 ? -21.861 -23.080 -4.954 1.00 22.67 337 VAL A N 1
ATOM 1601 C CA . VAL A 1 186 ? -20.941 -22.284 -4.149 1.00 23.72 337 VAL A CA 1
ATOM 1602 C C . VAL A 1 186 ? -19.769 -21.856 -5.017 1.00 25.74 337 VAL A C 1
ATOM 1603 O O . VAL A 1 186 ? -19.142 -22.688 -5.683 1.00 25.76 337 VAL A O 1
ATOM 1607 N N . ARG A 1 187 ? -19.476 -20.564 -5.006 1.00 25.40 338 ARG A N 1
ATOM 1608 C CA . ARG A 1 187 ? -18.293 -20.016 -5.647 1.00 27.24 338 ARG A CA 1
ATOM 1609 C C . ARG A 1 187 ? -17.512 -19.209 -4.621 1.00 33.40 338 ARG A C 1
ATOM 1610 O O . ARG A 1 187 ? -18.100 -18.471 -3.825 1.00 33.50 338 ARG A O 1
ATOM 1618 N N . THR A 1 188 ? -16.190 -19.353 -4.638 1.00 31.47 339 THR A N 1
ATOM 1619 C CA . THR A 1 188 ? -15.339 -18.636 -3.702 1.00 34.25 339 THR A CA 1
ATOM 1620 C C . THR A 1 188 ? -14.041 -18.259 -4.396 1.00 34.95 339 THR A C 1
ATOM 1621 O O . THR A 1 188 ? -13.593 -18.947 -5.316 1.00 31.14 339 THR A O 1
ATOM 1625 N N . ASP A 1 189 ? -13.437 -17.165 -3.944 1.00 38.74 340 ASP A N 1
ATOM 1626 C CA . ASP A 1 189 ? -12.086 -16.825 -4.351 1.00 42.57 340 ASP A CA 1
ATOM 1627 C C . ASP A 1 189 ? -11.113 -17.287 -3.269 1.00 47.47 340 ASP A C 1
ATOM 1628 O O . ASP A 1 189 ? -11.505 -17.851 -2.243 1.00 46.92 340 ASP A O 1
ATOM 1633 N N . LYS A 1 190 ? -9.820 -17.052 -3.505 1.00 46.49 341 LYS A N 1
ATOM 1634 C CA . LYS A 1 190 ? -8.816 -17.512 -2.555 1.00 54.04 341 LYS A CA 1
ATOM 1635 C C . LYS A 1 190 ? -8.967 -16.852 -1.190 1.00 59.56 341 LYS A C 1
ATOM 1636 O O . LYS A 1 190 ? -8.544 -17.435 -0.185 1.00 56.86 341 LYS A O 1
ATOM 1642 N N . ALA A 1 191 ? -9.579 -15.671 -1.125 1.00 66.28 342 ALA A N 1
ATOM 1643 C CA . ALA A 1 191 ? -9.715 -14.919 0.116 1.00 72.48 342 ALA A CA 1
ATOM 1644 C C . ALA A 1 191 ? -11.014 -15.212 0.861 1.00 75.97 342 ALA A C 1
ATOM 1645 O O . ALA A 1 191 ? -11.348 -14.483 1.801 1.00 80.91 342 ALA A O 1
ATOM 1647 N N . GLY A 1 192 ? -11.755 -16.246 0.466 1.00 69.95 343 GLY A N 1
ATOM 1648 C CA . GLY A 1 192 ? -12.949 -16.637 1.187 1.00 66.11 343 GLY A CA 1
ATOM 1649 C C . GLY A 1 192 ? -14.209 -15.882 0.830 1.00 65.42 343 GLY A C 1
ATOM 1650 O O . GLY A 1 192 ? -15.268 -16.181 1.396 1.00 68.83 343 GLY A O 1
ATOM 1651 N N . ASN A 1 193 ? -14.137 -14.909 -0.073 1.00 64.25 344 ASN A N 1
ATOM 1652 C CA . ASN A 1 193 ? -15.339 -14.254 -0.572 1.00 63.26 344 ASN A CA 1
ATOM 1653 C C . ASN A 1 193 ? -16.187 -15.274 -1.324 1.00 65.82 344 ASN A C 1
ATOM 1654 O O . ASN A 1 193 ? -15.752 -15.820 -2.344 1.00 63.23 344 ASN A O 1
ATOM 1659 N N . ILE A 1 194 ? -17.393 -15.531 -0.823 1.00 67.03 345 ILE A N 1
ATOM 1660 C CA . ILE A 1 194 ? -18.177 -16.695 -1.216 1.00 66.52 345 ILE A CA 1
ATOM 1661 C C . ILE A 1 194 ? -19.572 -16.260 -1.637 1.00 65.38 345 ILE A C 1
ATOM 1662 O O . ILE A 1 194 ? -20.230 -15.492 -0.927 1.00 69.41 345 ILE A O 1
ATOM 1667 N N . SER A 1 195 ? -20.023 -16.766 -2.781 1.00 62.16 346 SER A N 1
ATOM 1668 C CA . SER A 1 195 ? -21.401 -16.626 -3.231 1.00 58.12 346 SER A CA 1
ATOM 1669 C C . SER A 1 195 ? -22.069 -17.993 -3.142 1.00 53.76 346 SER A C 1
ATOM 1670 O O . SER A 1 195 ? -21.580 -18.965 -3.728 1.00 46.53 346 SER A O 1
ATOM 1673 N N . LYS A 1 196 ? -23.172 -18.067 -2.400 1.00 54.89 347 LYS A N 1
ATOM 1674 C CA . LYS A 1 196 ? -23.897 -19.310 -2.172 1.00 50.82 347 LYS A CA 1
ATOM 1675 C C . LYS A 1 196 ? -25.305 -19.174 -2.731 1.00 47.92 347 LYS A C 1
ATOM 1676 O O . LYS A 1 196 ? -25.972 -18.162 -2.495 1.00 53.85 347 LYS A O 1
ATOM 1682 N N . ARG A 1 197 ? -25.755 -20.191 -3.465 1.00 39.52 348 ARG A N 1
ATOM 1683 C CA . ARG A 1 197 ? -27.092 -20.205 -4.043 1.00 42.69 348 ARG A CA 1
ATOM 1684 C C . ARG A 1 197 ? -27.763 -21.530 -3.714 1.00 39.16 348 ARG A C 1
ATOM 1685 O O . ARG A 1 197 ? -27.201 -22.595 -3.979 1.00 38.98 348 ARG A O 1
ATOM 1693 N N . GLN A 1 198 ? -28.953 -21.464 -3.127 1.00 39.31 349 GLN A N 1
ATOM 1694 C CA . GLN A 1 198 ? -29.696 -22.652 -2.734 1.00 43.21 349 GLN A CA 1
ATOM 1695 C C . GLN A 1 198 ? -30.973 -22.765 -3.554 1.00 46.17 349 GLN A C 1
ATOM 1696 O O . GLN A 1 198 ? -31.639 -21.762 -3.825 1.00 46.34 349 GLN A O 1
ATOM 1702 N N . SER A 1 199 ? -31.305 -23.990 -3.957 1.00 48.66 350 SER A N 1
ATOM 1703 C CA . SER A 1 199 ? -32.577 -24.268 -4.611 1.00 41.86 350 SER A CA 1
ATOM 1704 C C . SER A 1 199 ? -33.631 -24.760 -3.628 1.00 46.27 350 SER A C 1
ATOM 1705 O O . SER A 1 199 ? -34.723 -24.195 -3.562 1.00 40.86 350 SER A O 1
ATOM 1708 N N . ALA A 1 200 ? -33.316 -25.798 -2.848 1.00 44.07 351 ALA A N 1
ATOM 1709 C CA . ALA A 1 200 ? -34.301 -26.441 -1.989 1.00 40.72 351 ALA A CA 1
ATOM 1710 C C . ALA A 1 200 ? -34.177 -26.068 -0.520 1.00 36.42 351 ALA A C 1
ATOM 1711 O O . ALA A 1 200 ? -35.156 -26.216 0.218 1.00 48.59 351 ALA A O 1
ATOM 1713 N N . THR A 1 201 ? -33.008 -25.605 -0.078 1.00 36.04 352 THR A N 1
ATOM 1714 C CA . THR A 1 201 ? -32.733 -25.398 1.332 1.00 45.40 352 THR A CA 1
ATOM 1715 C C . THR A 1 201 ? -32.987 -23.941 1.720 1.00 48.58 352 THR A C 1
ATOM 1716 O O . THR A 1 201 ? -33.308 -23.090 0.890 1.00 51.56 352 THR A O 1
ATOM 1720 N N . ALA A 1 202 ? -32.845 -23.658 3.009 1.00 47.77 353 ALA A N 1
ATOM 1721 C CA . ALA A 1 202 ? -33.014 -22.316 3.544 1.00 43.33 353 ALA A CA 1
ATOM 1722 C C . ALA A 1 202 ? -32.109 -22.155 4.764 1.00 44.46 353 ALA A C 1
ATOM 1723 O O . ALA A 1 202 ? -32.551 -21.868 5.873 1.00 46.36 353 ALA A O 1
ATOM 1725 N N . PHE A 1 203 ? -30.808 -22.345 4.564 1.00 46.38 354 PHE A N 1
ATOM 1726 C CA . PHE A 1 203 ? -29.841 -22.299 5.658 1.00 55.45 354 PHE A CA 1
ATOM 1727 C C . PHE A 1 203 ? -29.643 -20.873 6.163 1.00 59.44 354 PHE A C 1
ATOM 1728 O O . PHE A 1 203 ? -29.307 -19.974 5.391 1.00 62.33 354 PHE A O 1
ATOM 1736 N N . CYS A 1 212 ? -21.638 -23.914 7.826 1.00 71.15 363 CYS A N 1
ATOM 1737 C CA . CYS A 1 212 ? -21.380 -24.326 6.448 1.00 68.21 363 CYS A CA 1
ATOM 1738 C C . CYS A 1 212 ? -19.919 -24.723 6.256 1.00 62.97 363 CYS A C 1
ATOM 1739 O O . CYS A 1 212 ? -19.016 -23.918 6.489 1.00 61.97 363 CYS A O 1
ATOM 1742 N N . PRO A 1 213 ? -19.689 -25.966 5.827 1.00 59.14 364 PRO A N 1
ATOM 1743 C CA . PRO A 1 213 ? -18.313 -26.477 5.654 1.00 58.53 364 PRO A CA 1
ATOM 1744 C C . PRO A 1 213 ? -17.695 -25.983 4.349 1.00 53.75 364 PRO A C 1
ATOM 1745 O O . PRO A 1 213 ? -17.654 -26.662 3.326 1.00 51.96 364 PRO A O 1
ATOM 1749 N N . LEU A 1 214 ? -17.190 -24.749 4.383 1.00 52.49 365 LEU A N 1
ATOM 1750 C CA . LEU A 1 214 ? -16.721 -24.116 3.156 1.00 52.12 365 LEU A CA 1
ATOM 1751 C C . LEU A 1 214 ? -15.555 -24.860 2.521 1.00 45.42 365 LEU A C 1
ATOM 1752 O O . LEU A 1 214 ? -15.326 -24.713 1.315 1.00 41.47 365 LEU A O 1
ATOM 1757 N N . TRP A 1 215 ? -14.814 -25.655 3.294 1.00 41.89 366 TRP A N 1
ATOM 1758 C CA . TRP A 1 215 ? -13.754 -26.460 2.706 1.00 41.09 366 TRP A CA 1
ATOM 1759 C C . TRP A 1 215 ? -14.273 -27.353 1.587 1.00 36.25 366 TRP A C 1
ATOM 1760 O O . TRP A 1 215 ? -13.479 -27.838 0.775 1.00 37.58 366 TRP A O 1
ATOM 1771 N N . VAL A 1 216 ? -15.588 -27.572 1.513 1.00 30.01 367 VAL A N 1
ATOM 1772 C CA . VAL A 1 216 ? -16.127 -28.403 0.448 1.00 27.68 367 VAL A CA 1
ATOM 1773 C C . VAL A 1 216 ? -15.793 -27.833 -0.926 1.00 33.38 367 VAL A C 1
ATOM 1774 O O . VAL A 1 216 ? -15.773 -28.577 -1.914 1.00 35.00 367 VAL A O 1
ATOM 1778 N N . VAL A 1 217 ? -15.518 -26.528 -1.019 1.00 31.65 368 VAL A N 1
ATOM 1779 C CA A VAL A 1 217 ? -15.119 -25.899 -2.269 0.58 29.85 368 VAL A CA 1
ATOM 1780 C CA B VAL A 1 217 ? -15.120 -25.899 -2.269 0.42 29.90 368 VAL A CA 1
ATOM 1781 C C . VAL A 1 217 ? -13.714 -25.317 -2.186 1.00 30.26 368 VAL A C 1
ATOM 1782 O O . VAL A 1 217 ? -12.925 -25.461 -3.125 1.00 29.93 368 VAL A O 1
ATOM 1789 N N . HIS A 1 218 ? -13.374 -24.674 -1.068 1.00 35.65 369 HIS A N 1
ATOM 1790 C CA . HIS A 1 218 ? -12.039 -24.107 -0.934 1.00 37.08 369 HIS A CA 1
ATOM 1791 C C . HIS A 1 218 ? -10.958 -25.176 -1.055 1.00 32.63 369 HIS A C 1
ATOM 1792 O O . HIS A 1 218 ? -9.851 -24.883 -1.524 1.00 30.97 369 HIS A O 1
ATOM 1799 N N . ASP A 1 219 ? -11.254 -26.417 -0.651 1.00 31.61 370 ASP A N 1
ATOM 1800 C CA . ASP A 1 219 ? -10.277 -27.494 -0.801 1.00 29.20 370 ASP A CA 1
ATOM 1801 C C . ASP A 1 219 ? -9.784 -27.629 -2.237 1.00 28.60 370 ASP A C 1
ATOM 1802 O O . ASP A 1 219 ? -8.700 -28.173 -2.464 1.00 31.79 370 ASP A O 1
ATOM 1807 N N . ALA A 1 220 ? -10.56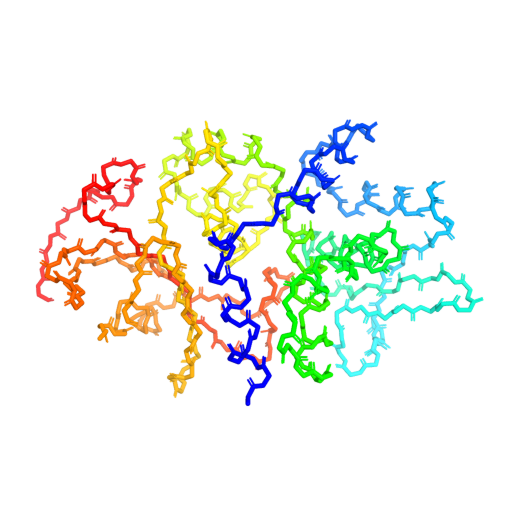2 -27.162 -3.220 1.00 29.55 371 ALA A N 1
ATOM 1808 C CA . ALA A 1 220 ? -10.129 -27.266 -4.612 1.00 27.05 371 ALA A CA 1
ATOM 1809 C C . ALA A 1 220 ? -8.802 -26.558 -4.851 1.00 28.86 371 ALA A C 1
ATOM 1810 O O . ALA A 1 220 ? -8.005 -27.000 -5.690 1.00 32.34 371 ALA A O 1
ATOM 1812 N N . PHE A 1 221 ? -8.546 -25.460 -4.139 1.00 32.47 372 PHE A N 1
ATOM 1813 C CA . PHE A 1 221 ? -7.311 -24.712 -4.357 1.00 33.00 372 PHE A CA 1
ATOM 1814 C C . PHE A 1 221 ? -6.063 -25.517 -4.007 1.00 38.92 372 PHE A C 1
ATOM 1815 O O . PHE A 1 221 ? -4.956 -25.114 -4.381 1.00 39.26 372 PHE A O 1
ATOM 1823 N N . ALA A 1 222 ? -6.206 -26.635 -3.292 1.00 39.56 373 ALA A N 1
ATOM 1824 C CA . ALA A 1 222 ? -5.039 -27.443 -2.946 1.00 43.08 373 ALA A CA 1
ATOM 1825 C C . ALA A 1 222 ? -4.666 -28.427 -4.043 1.00 42.58 373 ALA A C 1
ATOM 1826 O O . ALA A 1 222 ? -3.547 -28.948 -4.038 1.00 42.16 373 ALA A O 1
ATOM 1828 N N . GLN A 1 223 ? -5.578 -28.695 -4.972 1.00 37.87 374 GLN A N 1
ATOM 1829 C CA . GLN A 1 223 ? -5.344 -29.580 -6.111 1.00 38.93 374 GLN A CA 1
ATOM 1830 C C . GLN A 1 223 ? -5.877 -28.883 -7.355 1.00 34.29 374 GLN A C 1
ATOM 1831 O O . GLN A 1 223 ? -6.888 -29.304 -7.929 1.00 31.51 374 GLN A O 1
ATOM 1837 N N . PRO A 1 224 ? -5.225 -27.804 -7.790 1.00 35.65 375 PRO A N 1
ATOM 1838 C CA . PRO A 1 224 ? -5.790 -26.978 -8.864 1.00 38.10 375 PRO A CA 1
ATOM 1839 C C . PRO A 1 224 ? -6.143 -27.795 -10.100 1.00 36.04 375 PRO A C 1
ATOM 1840 O O . PRO A 1 224 ? -5.432 -28.728 -10.479 1.00 39.16 375 PRO A O 1
ATOM 1844 N N . GLU A 1 225 ? -7.271 -27.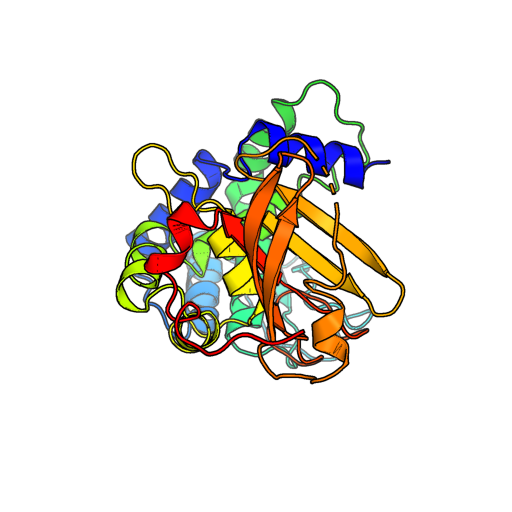438 -10.715 1.00 31.83 376 GLU A N 1
ATOM 1845 C CA . GLU A 1 225 ? -7.784 -28.056 -11.936 1.00 35.43 376 GLU A CA 1
ATOM 1846 C C . GLU A 1 225 ? -8.053 -29.554 -11.783 1.00 36.36 376 GLU A C 1
ATOM 1847 O O . GLU A 1 225 ? -8.206 -30.267 -12.782 1.00 30.38 376 GLU A O 1
ATOM 1853 N N . ARG A 1 226 ? -8.137 -30.048 -10.549 1.00 29.52 377 ARG A N 1
ATOM 1854 C CA . ARG A 1 226 ? -8.536 -31.418 -10.274 1.00 28.96 377 ARG A CA 1
ATOM 1855 C C . ARG A 1 226 ? -9.833 -31.398 -9.480 1.00 29.47 377 ARG A C 1
ATOM 1856 O O . ARG A 1 226 ? -10.012 -30.564 -8.589 1.00 29.89 377 ARG A O 1
ATOM 1864 N N . ILE A 1 227 ? -10.742 -32.306 -9.818 1.00 23.49 378 ILE A N 1
ATOM 1865 C CA . ILE A 1 227 ? -12.002 -32.386 -9.095 1.00 25.61 378 ILE A CA 1
ATOM 1866 C C . ILE A 1 227 ? -11.756 -32.934 -7.697 1.00 27.18 378 ILE A C 1
ATOM 1867 O O . ILE A 1 227 ? -11.023 -33.916 -7.509 1.00 25.40 378 ILE A O 1
ATOM 1872 N N . VAL A 1 228 ? -12.338 -32.271 -6.705 1.00 24.88 379 VAL A N 1
ATOM 1873 C CA . VAL A 1 228 ? -12.253 -32.683 -5.310 1.00 22.98 379 VAL A CA 1
ATOM 1874 C C . VAL A 1 228 ? -13.663 -33.031 -4.864 1.00 22.36 379 VAL A C 1
ATOM 1875 O O . VAL A 1 228 ? -14.597 -32.256 -5.100 1.00 23.11 379 VAL A O 1
ATOM 1879 N N . ARG A 1 229 ? -13.826 -34.209 -4.266 1.00 21.52 380 ARG A N 1
ATOM 1880 C CA . ARG A 1 229 ? -15.137 -34.711 -3.871 1.00 20.81 380 ARG A CA 1
ATOM 1881 C C . ARG A 1 229 ? -15.138 -35.023 -2.384 1.00 21.63 380 ARG A C 1
ATOM 1882 O O . ARG A 1 229 ? -14.172 -35.586 -1.863 1.00 25.71 380 ARG A O 1
ATOM 1890 N N . GLN A 1 230 ? -16.226 -34.683 -1.704 1.00 21.49 381 GLN A N 1
ATOM 1891 C CA . GLN A 1 230 ? -16.304 -35.063 -0.303 1.00 22.42 381 GLN A CA 1
ATOM 1892 C C . GLN A 1 230 ? -17.747 -35.050 0.159 1.00 26.11 381 GLN A C 1
ATOM 1893 O O . GLN A 1 230 ? -18.639 -34.522 -0.511 1.00 26.56 381 GLN A O 1
ATOM 1899 N N . VAL A 1 231 ? -17.961 -35.657 1.318 1.00 23.02 382 VAL A N 1
ATOM 1900 C CA . VAL A 1 231 ? -19.274 -35.717 1.945 1.00 23.19 382 VAL A CA 1
ATOM 1901 C C . VAL A 1 231 ? -19.195 -34.932 3.243 1.00 24.50 382 VAL A C 1
ATOM 1902 O O . VAL A 1 231 ? -18.317 -35.180 4.079 1.00 26.89 382 VAL A O 1
ATOM 1906 N N . ALA A 1 232 ? -20.102 -33.976 3.402 1.00 24.57 383 ALA A N 1
ATOM 1907 C CA . ALA A 1 232 ? -20.123 -33.090 4.551 1.00 30.13 383 ALA A CA 1
ATOM 1908 C C . ALA A 1 232 ? -21.560 -32.885 5.001 1.00 27.29 383 ALA A C 1
ATOM 1909 O O . ALA A 1 232 ? -22.482 -32.816 4.180 1.00 28.90 383 ALA A O 1
ATOM 1911 N N . GLN A 1 233 ? -21.738 -32.792 6.308 1.00 27.93 384 GLN A N 1
ATOM 1912 C CA . GLN A 1 233 ? -23.043 -32.508 6.875 1.00 33.40 384 GLN A CA 1
ATOM 1913 C C . GLN A 1 233 ? -23.304 -31.008 6.841 1.00 33.16 384 GLN A C 1
ATOM 1914 O O . GLN A 1 233 ? -22.397 -30.201 7.069 1.00 31.57 384 GLN A O 1
ATOM 1920 N N . MET A 1 234 ? -24.540 -30.634 6.549 1.00 38.37 385 MET A N 1
ATOM 1921 C CA . MET A 1 234 ? -24.974 -29.247 6.556 1.00 43.53 385 MET A CA 1
ATOM 1922 C C . MET A 1 234 ? -25.851 -28.949 7.769 1.00 41.96 385 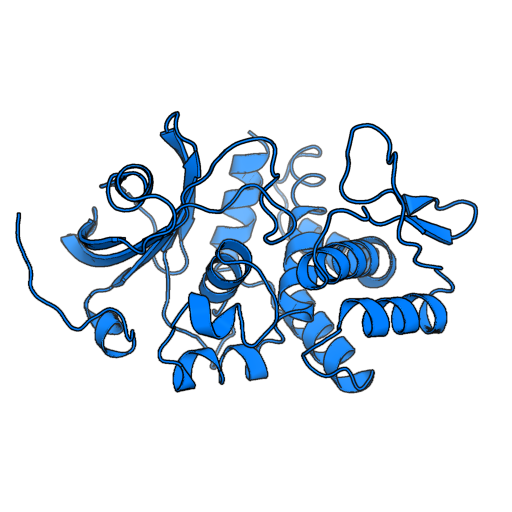MET A C 1
ATOM 1923 O O . MET A 1 234 ? -26.186 -29.847 8.551 1.00 39.88 385 MET A O 1
ATOM 1928 N N . PRO A 1 235 ? -26.210 -27.679 7.981 1.00 40.00 386 PRO A N 1
ATOM 1929 C CA . PRO A 1 235 ? -26.872 -27.306 9.241 1.00 43.01 386 PRO A CA 1
ATOM 1930 C C . PRO A 1 235 ? -28.213 -27.983 9.471 1.00 42.27 386 PRO A C 1
ATOM 1931 O O . PRO A 1 235 ? -28.734 -27.896 10.588 1.00 48.00 386 PRO A O 1
ATOM 1935 N N . ASP A 1 236 ? -28.787 -28.648 8.470 1.00 40.53 387 ASP A N 1
ATOM 1936 C CA . ASP A 1 236 ? -30.044 -29.364 8.660 1.00 38.57 387 ASP A CA 1
ATOM 1937 C C . ASP A 1 236 ? -29.845 -30.768 9.218 1.00 36.44 387 ASP A C 1
ATOM 1938 O O . ASP A 1 236 ? -30.830 -31.463 9.481 1.00 35.17 387 ASP A O 1
ATOM 1943 N N . GLY A 1 237 ? -28.605 -31.198 9.418 1.00 36.26 388 GLY A N 1
ATOM 1944 C CA . GLY A 1 237 ? -28.342 -32.545 9.871 1.00 40.10 388 GLY A CA 1
ATOM 1945 C C . GLY A 1 237 ? -28.262 -33.580 8.770 1.00 42.91 388 GLY A C 1
ATOM 1946 O O . GLY A 1 237 ? -28.029 -34.757 9.065 1.00 38.35 388 GLY A O 1
ATOM 1947 N N . ARG A 1 238 ? -28.443 -33.190 7.512 1.00 30.68 389 ARG A N 1
ATOM 1948 C CA . ARG A 1 238 ? -28.308 -34.132 6.413 1.00 29.94 389 ARG A CA 1
ATOM 1949 C C . ARG A 1 238 ? -26.928 -34.006 5.786 1.00 31.86 389 ARG A C 1
ATOM 1950 O O . ARG A 1 238 ? -26.287 -32.955 5.859 1.00 31.82 389 ARG A O 1
ATOM 1958 N N . SER A 1 239 ? -26.472 -35.101 5.184 1.00 26.79 390 SER A N 1
ATOM 1959 C CA . SER A 1 239 ? -25.181 -35.129 4.518 1.00 25.70 390 SER A CA 1
ATOM 1960 C C . SER A 1 239 ? -25.336 -34.718 3.064 1.00 24.13 390 SER A C 1
ATOM 1961 O O . SER A 1 239 ? -26.307 -35.092 2.402 1.00 23.65 390 SER A O 1
ATOM 1964 N N . TYR A 1 240 ? -24.360 -33.958 2.577 1.00 23.51 391 TYR A N 1
ATOM 1965 C CA . TYR A 1 240 ? -24.332 -33.494 1.200 1.00 24.41 391 TYR A CA 1
ATOM 1966 C C . TYR A 1 240 ? -23.081 -34.023 0.523 1.00 23.27 391 TYR A C 1
ATOM 1967 O O . TYR A 1 240 ? -22.014 -34.099 1.140 1.00 25.16 391 TYR A O 1
ATOM 1976 N N . PHE A 1 241 ? -23.235 -34.418 -0.737 1.00 20.84 392 PHE A N 1
ATOM 1977 C CA . PHE A 1 241 ? -22.113 -34.817 -1.566 1.00 20.78 392 PHE A CA 1
ATOM 1978 C C . PHE A 1 241 ? -21.666 -33.605 -2.375 1.00 23.36 392 PHE A C 1
ATOM 1979 O O . PHE A 1 241 ? -22.481 -32.974 -3.058 1.00 22.61 392 PHE A O 1
ATOM 1987 N N . TRP A 1 242 ? -20.381 -33.276 -2.282 1.00 21.40 393 TRP A N 1
ATOM 1988 C CA . TRP A 1 242 ? -19.837 -32.050 -2.844 1.00 22.45 393 TRP A CA 1
ATOM 1989 C C . TRP A 1 242 ? -18.809 -32.373 -3.916 1.00 19.96 393 TRP A C 1
ATOM 1990 O O . TRP A 1 242 ? -17.974 -33.266 -3.741 1.00 21.59 393 TRP A O 1
ATOM 2001 N N . VAL A 1 243 ? -18.876 -31.644 -5.030 1.00 19.28 394 VAL A N 1
ATOM 2002 C CA . VAL A 1 243 ? -17.880 -31.737 -6.094 1.00 19.90 394 VAL A CA 1
ATOM 2003 C C . VAL A 1 243 ? -17.433 -30.321 -6.418 1.00 19.07 394 VAL A C 1
ATOM 2004 O O . VAL A 1 243 ? -18.272 -29.427 -6.571 1.00 19.88 394 VAL A O 1
ATOM 2008 N N . ALA A 1 244 ? -16.117 -30.103 -6.484 1.00 19.86 395 ALA A N 1
ATOM 2009 C CA . ALA A 1 244 ? -15.575 -28.761 -6.647 1.00 20.63 395 ALA A CA 1
ATOM 2010 C C . ALA A 1 244 ? -14.335 -28.795 -7.529 1.00 24.66 395 ALA A C 1
ATOM 2011 O O . ALA A 1 244 ? -13.630 -29.803 -7.615 1.00 23.45 395 ALA A O 1
ATOM 2013 N N . LYS A 1 245 ? -14.073 -27.669 -8.187 1.00 21.67 396 LYS A N 1
ATOM 2014 C CA . LYS A 1 245 ? -12.839 -27.527 -8.941 1.00 22.58 396 LYS A CA 1
ATOM 2015 C C . LYS A 1 245 ? -12.511 -26.048 -9.057 1.00 24.83 396 LYS A C 1
ATOM 2016 O O . LYS A 1 245 ? -13.414 -25.203 -9.051 1.00 25.20 396 LYS A O 1
ATOM 2022 N N . THR A 1 246 ? -11.218 -25.743 -9.169 1.00 25.11 397 THR A N 1
ATOM 2023 C CA . THR A 1 246 ? -10.830 -24.390 -9.535 1.00 26.36 397 THR A CA 1
ATOM 2024 C C . THR A 1 246 ? -11.180 -24.146 -10.996 1.00 29.32 397 THR A C 1
ATOM 2025 O O . THR A 1 246 ? -11.282 -25.078 -11.800 1.00 26.80 397 THR A O 1
ATOM 2029 N N . THR A 1 247 ? -11.380 -22.880 -11.330 1.00 31.37 398 THR A N 1
ATOM 2030 C CA . THR A 1 247 ? -11.627 -22.460 -12.699 1.00 36.28 398 THR A CA 1
ATOM 2031 C C . THR A 1 247 ? -10.335 -21.887 -13.262 1.00 40.05 398 THR A C 1
ATOM 2032 O O . THR A 1 247 ? -9.677 -21.072 -12.607 1.00 48.41 398 THR A O 1
ATOM 2036 N N . ALA A 1 248 ? -9.966 -22.326 -14.458 1.00 39.23 399 ALA A N 1
ATOM 2037 C CA . ALA A 1 248 ? -8.791 -21.769 -15.111 1.00 43.26 399 ALA A CA 1
ATOM 2038 C C . ALA A 1 248 ? -9.072 -20.331 -15.534 1.00 48.64 399 ALA A C 1
ATOM 2039 O O . ALA A 1 248 ? -10.144 -20.028 -16.068 1.00 35.54 399 ALA A O 1
ATOM 2041 N N . ALA A 1 249 ? -8.113 -19.444 -15.273 1.00 53.81 400 ALA A N 1
ATOM 2042 C CA . ALA A 1 249 ? -8.203 -18.041 -15.678 1.00 59.13 400 ALA A CA 1
ATOM 2043 C C . ALA A 1 249 ? -7.813 -17.960 -17.147 1.00 54.23 400 ALA A C 1
ATOM 2044 O O . ALA A 1 249 ? -6.640 -17.838 -17.499 1.00 53.58 400 ALA A O 1
ATOM 2046 N N . ASP A 1 250 ? -8.819 -18.032 -18.018 1.00 48.74 401 ASP A N 1
ATOM 2047 C CA . ASP A 1 250 ? -8.588 -18.136 -19.453 1.00 49.34 401 ASP A CA 1
ATOM 2048 C C . ASP A 1 250 ? -9.786 -17.588 -20.221 1.00 51.48 401 ASP A C 1
ATOM 2049 O O . ASP A 1 250 ? -10.469 -16.679 -19.737 1.00 51.68 401 ASP A O 1
ATOM 2054 N N . GLY A 1 251 ? -10.063 -18.138 -21.402 1.00 49.71 402 GLY A N 1
ATOM 2055 C CA . GLY A 1 251 ? -11.132 -17.657 -22.252 1.00 46.08 402 GLY A CA 1
ATOM 2056 C C . GLY A 1 251 ? -12.455 -18.390 -22.141 1.00 39.82 402 GLY A C 1
ATOM 2057 O O . GLY A 1 251 ? -13.357 -18.127 -22.944 1.00 30.95 402 GLY A O 1
ATOM 2058 N N . LEU A 1 252 ? -12.615 -19.295 -21.183 1.00 29.81 403 LEU A N 1
ATOM 2059 C CA . LEU A 1 252 ? -13.847 -20.054 -21.047 1.00 27.77 403 LEU A CA 1
ATOM 2060 C C . LEU A 1 252 ? -14.428 -19.860 -19.650 1.00 27.17 403 LEU A C 1
ATOM 2061 O O . LEU A 1 252 ? -13.702 -19.568 -18.698 1.00 30.14 403 LEU A O 1
ATOM 2066 N N . GLY A 1 253 ? -15.745 -20.027 -19.535 1.00 25.41 404 GLY A N 1
ATOM 2067 C CA . GLY A 1 253 ? -16.435 -19.787 -18.283 1.00 24.68 404 GLY A CA 1
ATOM 2068 C C . GLY A 1 253 ? -16.757 -18.319 -18.077 1.00 25.70 404 GLY A C 1
ATOM 2069 O O . GLY A 1 253 ? -16.030 -17.446 -18.559 1.00 27.28 404 GLY A O 1
ATOM 2070 N N . TYR A 1 254 ? -17.844 -18.027 -17.359 1.00 25.03 405 TYR A N 1
ATOM 2071 C CA . TYR A 1 254 ? -18.265 -16.640 -17.211 1.00 26.96 405 TYR A CA 1
ATOM 2072 C C . TYR A 1 254 ? -17.477 -15.887 -16.150 1.00 31.02 405 TYR A C 1
ATOM 2073 O O . TYR A 1 254 ? -17.553 -14.657 -16.116 1.00 28.83 405 TYR A O 1
ATOM 2082 N N . LEU A 1 255 ? -16.728 -16.573 -15.288 1.00 27.25 406 LEU A N 1
ATOM 2083 C CA . LEU A 1 255 ? -15.982 -15.867 -14.254 1.00 31.55 406 LEU A CA 1
ATOM 2084 C C . LEU A 1 255 ? -14.770 -15.167 -14.861 1.00 46.77 406 LEU A C 1
ATOM 2085 O O . LEU A 1 255 ? -14.036 -15.750 -15.665 1.00 45.38 406 LEU A O 1
ATOM 2090 N N . GLY A 1 256 ? -14.574 -13.905 -14.488 1.00 55.60 407 GLY A N 1
ATOM 2091 C CA . GLY A 1 256 ? -13.506 -13.106 -15.037 1.00 64.59 407 GLY A CA 1
ATOM 2092 C C . GLY A 1 256 ? -12.150 -13.749 -14.829 1.00 69.08 407 GLY A C 1
ATOM 2093 O O . GLY A 1 256 ? -11.890 -14.390 -13.806 1.00 68.18 407 GLY A O 1
ATOM 2094 N N . PRO A 1 257 ? -11.258 -13.598 -15.809 1.00 69.85 408 PRO A N 1
ATOM 2095 C CA . PRO A 1 257 ? -9.895 -14.118 -15.671 1.00 69.01 408 PRO A CA 1
ATOM 2096 C C . PRO A 1 257 ? -8.996 -13.282 -14.773 1.00 66.69 408 PRO A C 1
ATOM 2097 O O . PRO A 1 257 ? -7.798 -13.566 -14.695 1.00 67.32 408 PRO A O 1
ATOM 2101 N N . HIS A 1 258 ? -9.543 -12.267 -14.099 1.00 65.01 409 HIS A N 1
ATOM 2102 C CA . HIS A 1 258 ? -8.728 -11.386 -13.272 1.00 70.21 409 HIS A CA 1
ATOM 2103 C C . HIS A 1 258 ? -8.210 -12.074 -12.014 1.00 65.45 409 HIS A C 1
ATOM 2104 O O . HIS A 1 258 ? -7.235 -11.597 -11.426 1.00 65.69 409 HIS A O 1
ATOM 2111 N N . LYS A 1 259 ? -8.831 -13.169 -11.582 1.00 59.37 410 LYS A N 1
ATOM 2112 C CA . LYS A 1 259 ? -8.332 -13.899 -10.423 1.00 57.76 410 LYS A CA 1
ATOM 2113 C C . LYS A 1 259 ? -8.887 -15.315 -10.458 1.00 49.72 410 LYS A C 1
ATOM 2114 O O . LYS A 1 259 ? -9.717 -15.658 -11.302 1.00 43.80 410 LYS A O 1
ATOM 2120 N N . ASN A 1 260 ? -8.402 -16.141 -9.534 1.00 49.00 411 ASN A N 1
ATOM 2121 C CA . ASN A 1 260 ? -8.735 -17.558 -9.525 1.00 47.62 411 ASN A CA 1
ATOM 2122 C C . ASN A 1 260 ? -9.901 -17.837 -8.588 1.00 39.68 411 ASN A C 1
ATOM 2123 O O . ASN A 1 260 ? -9.960 -17.319 -7.469 1.00 40.98 411 ASN A O 1
ATOM 2128 N N . PHE A 1 261 ? -10.832 -18.656 -9.059 1.00 34.68 412 PHE A N 1
ATOM 2129 C CA . PHE A 1 261 ? -12.003 -19.040 -8.291 1.00 30.84 412 PHE A CA 1
ATOM 2130 C C . PHE A 1 261 ? -12.047 -20.552 -8.136 1.00 30.21 412 PHE A C 1
ATOM 2131 O O . PHE A 1 261 ? -11.463 -21.304 -8.923 1.00 31.63 412 PHE A O 1
ATOM 2139 N N . ALA A 1 262 ? -12.754 -20.987 -7.102 1.00 29.87 413 ALA A N 1
ATOM 2140 C CA . ALA A 1 262 ? -13.188 -22.366 -6.970 1.00 27.34 413 ALA A CA 1
ATOM 2141 C C . ALA A 1 262 ? -14.705 -22.372 -6.993 1.00 26.09 413 ALA A C 1
ATOM 2142 O O . ALA A 1 262 ? -15.346 -21.485 -6.421 1.00 26.41 413 ALA A O 1
ATOM 2144 N N A VAL A 1 263 ? -15.274 -23.376 -7.647 0.62 23.60 414 VAL A N 1
ATOM 2145 N N B VAL A 1 263 ? -15.277 -23.357 -7.677 0.38 23.60 414 VAL A N 1
ATOM 2146 C CA A VAL A 1 263 ? -16.717 -23.499 -7.785 0.62 22.42 414 VAL A CA 1
ATOM 2147 C CA B VAL A 1 263 ? -16.722 -23.496 -7.790 0.38 22.42 414 VAL A CA 1
ATOM 2148 C C A VAL A 1 263 ? -17.112 -24.926 -7.444 0.62 21.33 414 VAL A C 1
ATOM 2149 C C B VAL A 1 263 ? -17.092 -24.919 -7.409 0.38 21.36 414 VAL A C 1
ATOM 2150 O O A VAL A 1 263 ? -16.386 -25.873 -7.759 0.62 21.46 414 VAL A O 1
ATOM 2151 O O B VAL A 1 263 ? -16.336 -25.859 -7.674 0.38 21.16 414 VAL A O 1
ATOM 2158 N N . GLY A 1 264 ? -18.248 -25.079 -6.777 1.00 20.89 415 GLY A N 1
ATOM 2159 C CA . GLY A 1 264 ? -18.679 -26.396 -6.358 1.00 21.54 415 GLY A CA 1
ATOM 2160 C C . GLY A 1 264 ? -20.183 -26.526 -6.364 1.00 21.98 415 GLY A C 1
ATOM 2161 O O . GLY A 1 264 ? -20.922 -25.535 -6.345 1.00 20.21 415 GLY A O 1
ATOM 2162 N N . LEU A 1 265 ? -20.621 -27.779 -6.399 1.00 18.66 416 LEU A N 1
ATOM 2163 C CA . LEU A 1 265 ? -22.016 -28.158 -6.269 1.00 18.20 416 LEU A CA 1
ATOM 2164 C C . LEU A 1 265 ? -22.144 -29.161 -5.138 1.00 21.12 416 LEU A C 1
ATOM 2165 O O . LEU A 1 265 ? -21.326 -30.078 -5.019 1.00 20.80 416 LEU A O 1
ATOM 2170 N N . GLY A 1 266 ? -23.183 -29.007 -4.339 1.00 21.87 417 GLY A N 1
ATOM 2171 C CA . GLY A 1 266 ? -23.512 -29.992 -3.321 1.00 21.94 417 GLY A CA 1
ATOM 2172 C C . GLY A 1 266 ? -24.958 -30.414 -3.448 1.00 22.78 417 GLY A C 1
ATOM 2173 O O . GLY A 1 266 ? -25.842 -29.585 -3.662 1.00 19.08 417 GLY A O 1
ATOM 2174 N N . CYS A 1 267 ? -25.194 -31.717 -3.329 1.00 18.80 418 CYS A N 1
ATOM 2175 C CA . CYS A 1 267 ? -26.556 -32.236 -3.346 1.00 22.07 418 CYS A CA 1
ATOM 2176 C C . CYS A 1 267 ? -26.753 -33.182 -2.175 1.00 25.31 418 CYS A C 1
ATOM 2177 O O . CYS A 1 267 ? -25.797 -33.750 -1.639 1.00 28.29 418 CYS A O 1
ATOM 2180 N N . ASP A 1 268 ? -28.014 -33.339 -1.780 1.00 20.92 419 ASP A N 1
ATOM 2181 C CA . ASP A 1 268 ? -28.320 -34.261 -0.694 1.00 25.67 419 ASP A CA 1
ATOM 2182 C C . ASP A 1 268 ? -27.710 -35.617 -0.996 1.00 26.58 419 ASP A C 1
ATOM 2183 O O . ASP A 1 268 ? -27.757 -36.107 -2.128 1.00 21.93 419 ASP A O 1
ATOM 2188 N N . LEU A 1 269 ? -27.135 -36.237 0.028 1.00 30.83 420 LEU A N 1
ATOM 2189 C CA . LEU A 1 269 ? -26.570 -37.555 -0.190 1.00 29.45 420 LEU A CA 1
ATOM 2190 C C . LEU A 1 269 ? -27.583 -38.495 -0.829 1.00 21.70 420 LEU A C 1
ATOM 2191 O O . LEU A 1 269 ? -27.202 -39.391 -1.586 1.00 33.67 420 LEU A O 1
ATOM 2196 N N . ALA A 1 270 ? -28.883 -38.287 -0.577 1.00 29.06 421 ALA A N 1
ATOM 2197 C CA . ALA A 1 270 ? -29.925 -39.140 -1.142 1.00 24.33 421 ALA A CA 1
ATOM 2198 C C . ALA A 1 270 ? -30.123 -38.964 -2.647 1.00 29.09 421 ALA A C 1
ATOM 2199 O O . ALA A 1 270 ? -30.832 -39.774 -3.255 1.00 27.54 421 ALA A O 1
ATOM 2201 N N . HIS A 1 271 ? -29.542 -37.933 -3.262 1.00 24.33 422 HIS A N 1
ATOM 2202 C CA . HIS A 1 271 ? -29.553 -37.803 -4.712 1.00 27.00 422 HIS A CA 1
ATOM 2203 C C . HIS A 1 271 ? -28.247 -38.238 -5.358 1.00 27.01 422 HIS A C 1
ATOM 2204 O O . HIS A 1 271 ? -28.186 -38.331 -6.591 1.00 25.59 422 HIS A O 1
ATOM 2211 N N . ALA A 1 272 ? -27.210 -38.507 -4.562 1.00 21.87 423 ALA A N 1
ATOM 2212 C CA . ALA A 1 272 ? -25.868 -38.642 -5.122 1.00 20.18 423 ALA A CA 1
ATOM 2213 C C . ALA A 1 272 ? -25.688 -39.892 -5.974 1.00 22.87 423 ALA A C 1
ATOM 2214 O O . ALA A 1 272 ? -24.671 -40.001 -6.667 1.00 20.67 423 ALA A O 1
ATOM 2216 N N . HIS A 1 273 ? -26.623 -40.843 -5.953 1.00 25.11 424 HIS A N 1
ATOM 2217 C CA . HIS A 1 273 ? -26.387 -42.030 -6.761 1.00 27.89 424 HIS A CA 1
ATOM 2218 C C . HIS A 1 273 ? -26.452 -41.720 -8.254 1.00 23.02 424 HIS A C 1
ATOM 2219 O O . HIS A 1 273 ? -25.894 -42.477 -9.052 1.00 25.75 424 HIS A O 1
ATOM 2226 N N . LYS A 1 274 ? -27.094 -40.619 -8.646 1.00 18.47 425 LYS A N 1
ATOM 2227 C CA . LYS A 1 274 ? -27.138 -40.229 -10.049 1.00 20.37 425 LYS A CA 1
ATOM 2228 C C . LYS A 1 274 ? -25.877 -39.507 -10.509 1.00 22.76 425 LYS A C 1
ATOM 2229 O O . LYS A 1 274 ? -25.765 -39.194 -11.699 1.00 25.29 425 LYS A O 1
ATOM 2235 N N . LEU A 1 275 ? -24.946 -39.209 -9.605 1.00 17.19 426 LEU A N 1
ATOM 2236 C CA . LEU A 1 275 ? -23.698 -38.541 -9.961 1.00 16.80 426 LEU A CA 1
ATOM 2237 C C . LEU A 1 275 ? -22.637 -39.570 -10.318 1.00 22.24 426 LEU A C 1
ATOM 2238 O O . LEU A 1 275 ? -22.415 -40.518 -9.564 1.00 20.85 426 LEU A O 1
ATOM 2243 N N . VAL A 1 276 ? -21.934 -39.348 -11.431 1.00 19.01 427 VAL A N 1
ATOM 2244 C CA . VAL A 1 276 ? -20.802 -40.224 -11.708 1.00 19.35 427 VAL A CA 1
ATOM 2245 C C . VAL A 1 276 ? -19.791 -40.150 -10.571 1.00 26.74 427 VAL A C 1
ATOM 2246 O O . VAL A 1 276 ? -19.072 -41.121 -10.302 1.00 25.89 427 VAL A O 1
ATOM 2250 N N . TYR A 1 277 ? -19.759 -39.024 -9.853 1.00 17.54 428 TYR A N 1
ATOM 2251 C CA . TYR A 1 277 ? -18.766 -38.782 -8.809 1.00 17.91 428 TYR A CA 1
ATOM 2252 C C . TYR A 1 277 ? -18.909 -39.690 -7.594 1.00 18.91 428 TYR A C 1
ATOM 2253 O O . TYR A 1 277 ? -17.962 -39.781 -6.802 1.00 20.65 428 TYR A O 1
ATOM 2262 N N . SER A 1 278 ? -20.045 -40.368 -7.423 1.00 20.67 429 SER A N 1
ATOM 2263 C CA . SER A 1 278 ? -20.327 -41.049 -6.160 1.00 21.63 429 SER A CA 1
ATOM 2264 C C . SER A 1 278 ? -19.715 -42.447 -6.048 1.00 30.55 429 SER A C 1
ATOM 2265 O O . SER A 1 278 ? -20.128 -43.214 -5.174 1.00 37.36 429 SER A O 1
ATOM 2268 N N . THR A 1 279 ? -18.754 -42.833 -6.866 1.00 36.00 430 THR A N 1
ATOM 2269 C CA . THR A 1 279 ? -18.015 -44.067 -6.620 1.00 40.83 430 THR A CA 1
ATOM 2270 C C . THR A 1 279 ? -16.615 -43.721 -6.136 1.00 40.31 430 THR A C 1
ATOM 2271 O O . THR A 1 279 ? -15.952 -42.866 -6.731 1.00 38.89 430 THR A O 1
ATOM 2275 N N . GLY A 1 280 ? -16.163 -44.378 -5.074 1.00 22.49 431 GLY A N 1
ATOM 2276 C CA . GLY A 1 280 ? -14.835 -44.088 -4.581 1.00 29.08 431 GLY A CA 1
ATOM 2277 C C . GLY A 1 280 ? -14.640 -44.503 -3.140 1.00 27.38 431 GLY A C 1
ATOM 2278 O O . GLY A 1 280 ? -15.539 -45.023 -2.478 1.00 24.22 431 GLY A O 1
ATOM 2279 N N . VAL A 1 281 ? -13.419 -44.264 -2.672 1.00 24.81 432 VAL A N 1
ATOM 2280 C CA . VAL A 1 281 ? -12.992 -44.646 -1.331 1.00 25.96 432 VAL A CA 1
ATOM 2281 C C . VAL A 1 281 ? -12.862 -43.390 -0.481 1.00 30.70 432 VAL A C 1
ATOM 2282 O O . VAL A 1 281 ? -12.411 -42.342 -0.960 1.00 25.91 432 VAL A O 1
ATOM 2286 N N . VAL A 1 282 ? -13.248 -43.501 0.783 1.00 26.54 433 VAL A N 1
ATOM 2287 C CA . VAL A 1 282 ? -13.276 -42.378 1.702 1.00 48.59 433 VAL A CA 1
ATOM 2288 C C . VAL A 1 282 ? -12.010 -42.379 2.550 1.00 55.56 433 VAL A C 1
ATOM 2289 O O . VAL A 1 282 ? -11.324 -43.397 2.699 1.00 58.97 433 VAL A O 1
ATOM 2293 N N . LEU A 1 283 ? -11.681 -41.210 3.100 1.00 54.28 434 LEU A N 1
ATOM 2294 C CA . LEU A 1 283 ? -10.658 -41.094 4.134 1.00 48.56 434 LEU A CA 1
ATOM 2295 C C . LEU A 1 283 ? -10.821 -39.742 4.824 1.00 46.65 434 LEU A C 1
ATOM 2296 O O . LEU A 1 283 ? -11.590 -38.882 4.383 1.00 33.51 434 LEU A O 1
ATOM 2301 N N . ASP A 1 284 ? -10.091 -39.566 5.921 1.00 51.06 435 ASP A N 1
ATOM 2302 C CA . ASP A 1 284 ? -10.205 -38.345 6.720 1.00 57.12 435 ASP A CA 1
ATOM 2303 C C . ASP A 1 284 ? -9.653 -37.116 5.997 1.00 51.65 435 ASP A C 1
ATOM 2304 O O . ASP A 1 284 ? -8.733 -37.218 5.186 1.00 53.85 435 ASP A O 1
#

B-factor: mean 27.91, std 14.83, range [8.51, 92.68]

Radius of gyration: 18.39 Å; Cα contacts (8 Å, |Δi|>4): 504; chains: 1; bounding box: 37×49×49 Å

Solvent-accessible surface area: 13222 Å² total; per-residue (Å²): 133,8,143,87,51,6,106,70,0,11,78,85,59,80,4,14,7,86,76,0,0,49,15,0,22,129,14,10,94,150,50,61,22,180,38,45,41,14,13,126,42,0,27,114,17,0,162,102,142,51,36,4,48,28,59,74,42,73,123,12,52,140,105,36,32,57,120,51,66,86,145,93,94,32,0,34,0,2,93,81,5,99,64,8,4,54,1,12,8,1,0,0,10,0,0,30,50,33,22,35,126,48,0,59,60,14,10,65,93,22,133,162,9,48,118,119,0,83,39,37,0,68,78,22,0,0,55,11,0,0,10,0,0,6,0,4,0,145,43,0,24,118,0,0,42,124,45,128,2,25,3,35,73,0,6,173,110,14,37,10,6,19,5,6,0,0,52,7,0,2,1,0,12,16,85,237,51,115,6,4,21,6,4,6,0,54,0,9,134,86,35,93,75,36,46,52,29,13,76,24,85,85,94,11,36,152,0,0,69,54,0,40,86,100,92,114,122,20,20,98,44,72,13,120,6,92,69,50,125,34,10,20,0,5,0,34,8,9,46,55,69,8,52,2,61,23,20,54,135,92,56,11,0,0,0,4,0,0,22,81,67,64,5,145,54,8,73,19,46,115,65,154,125,157,174

Foldseek 3Di:
DLVVVLLVLCQVVLVADPVLLVVLLCVCVVLPHDFDLLLVVLQVVCCVPPVAHEDEDDDDPPPDQWDADVVNRYIYGYNQADSLVSLLVSQLVCCVVPVVVVQVVSLVVPVPRDPVNSVVSSSVSSSVSSLSNLQPQPNNLVVCLVQLNPQVVSCVRRVAFSVSSVSVLCHQPDPPGRDFHKWKWKAFQVGPIDIHGRPDDADDVCLFNVQVVVAPDKDWDWDADPVRFIKIKIKHKTALGNHDPDHSPGIMMMMIIGTPVNNVSHPPPDDDDDD

Nearest PDB structures (foldseek):
  6d2s-assembly1_A  TM=1.004E+00  e=9.057E-56  Mycobacterium tuberculosis H37Rv
  6cyy-assembly1_A  TM=9.418E-01  e=7.745E-47  Mycobacterium tuberculosis H37Rv
  6cyj-assembly1_B  TM=9.417E-01  e=2.579E-46  Mycobacterium tuberculosis H37Rv
  6cz6-assembly1_D  TM=9.426E-01  e=4.079E-46  Mycobacterium tuberculosis H37Rv
  6cz6-assembly1_B  TM=9.420E-01  e=4.079E-46  Mycobacterium tuberculosis H37Rv

Secondary structure (DSSP, 8-state):
-HHHHHHHHHHHTTT--HHHHHHHHHHHHHTT--SS-HHHHHHHHIIIII-PEEEEES--GGG-SEEEETTTTEEEEETTS-HHHHHHHHHHHHHHHHSHHHHHHHHHT-TT--HHHHHHHHHHHHHHHHHHHHS-HHHHHHHHHHTTT-HHHHHHHHT--HHHHHHHHTT---TTS----EEEEEEETT--EEEEESS-----THHHHGGGGSTTS-EEEEEE-TTS-EEEEEEEEEPSSSSSSS-TTS-EEEEEEEEGGGGGGSGGG-S----

Organism: Mycobacterium tuberculosis (strain ATCC 25618 / H37Rv) (NCBI:txid83332)

InterPro domains:
  IPR001387 Cro/C1-type, helix-turn-helix domain [PF01381] (22-76)
  IPR001387 Cro/C1-type, helix-turn-helix domain [PS50943] (22-76)
  IPR001387 Cro/C1-type, helix-turn-helix domain [SM00530] (21-76)
  IPR001387 Cro/C1-type, helix-turn-helix domain [cd00093] (19-76)
  IPR010359 IrrE N-terminal-like domain [PF06114] (200-322)
  IPR010982 Lambda repressor-like, DNA-binding domain superfamily [G3DSA:1.10.260.40] (15-85)
  IPR010982 Lambda repressor-like, DNA-binding domain superfamily [SSF47413] (16-79)
  IPR018653 Short-chain fatty acyl coenzyme A regulators, C-terminal [PF09856] (323-479)
  IPR026281 HTH-type transcriptional regulator RamB [PIRSF019251] (15-481)
  IPR050807 Transcriptional regulator/dioxygenase, bacterial-type [PTHR46797] (15-395)

Sequence (275 aa):
NAFEEVRDFFYDRNNNYIHDLDMAAERMFTESGMRTGGLDIQLAELMRDRFGISVVVIDDDNNLLPDTAKRRRYHPDTKVLRVAHWLMMPGQRAFQIATQLALVGQSDLISSIVATDDQLSTEARRGVARRRIGLANYFAGAFLLPYREFHRRAAEQLRYDIDLLGRRRFGVGFETVCHRLSTLQRPRRQRGIPFIFVRTDKAGNISKRQSATAFCPLWVVVHDAFAQPERIVRQVAQMPDGRSYFWVAKTTAADGLGYLGPHKNFAVVGLGCDLAHAHKLVYSTGVVLD

GO terms:
  GO:0001666 response to hypoxia (P, IDA)
  GO:0019543 propionate catabolic process (P, IMP)
  GO:0006355 regulation of DNA-templated transcription (P, IMP)